Protein AF-A0A6P1G9F0-F1 (afdb_monomer)

Foldseek 3Di:
DVVVVVVVVVVLVVVLVVLVVVLVVVLVVLCVQQQCPDPPRPNDQPPVVVVVVVVVVVVVVVVVVLLVVLVVVVVVDPDDDDVPVVVVLVVLLVVLVVLLVVLCVVLVVLSVCLNPPPPDDSVRSNVSSVVSSVSSVSNSVSVSSNSVSSVVSVVVVVVVVVVVVVVPDDPPDDDPDDDDDDDDDDDDDDDDDD

pLDDT: mean 70.98, std 13.38, range [44.88, 91.38]

Radius of gyration: 31.52 Å; Cα contacts (8 Å, |Δi|>4): 66; chains: 1; bounding box: 71×64×99 Å

Structure (mmCIF, N/CA/C/O backbone):
data_AF-A0A6P1G9F0-F1
#
_entry.id   AF-A0A6P1G9F0-F1
#
loop_
_atom_site.group_PDB
_atom_site.id
_atom_site.type_symbol
_atom_site.label_atom_id
_atom_site.label_alt_id
_atom_site.label_comp_id
_atom_site.label_asym_id
_atom_site.label_entity_id
_atom_site.label_seq_id
_atom_site.pdbx_PDB_ins_code
_atom_site.Cartn_x
_atom_site.Cartn_y
_atom_site.Cartn_z
_atom_site.occupancy
_atom_site.B_iso_or_equiv
_atom_site.auth_seq_id
_atom_site.auth_comp_id
_atom_site.auth_asym_id
_atom_site.auth_atom_id
_atom_site.pdbx_PDB_model_num
ATOM 1 N N . MET A 1 1 ? 20.910 -14.862 -21.352 1.00 60.84 1 MET A N 1
ATOM 2 C CA . MET A 1 1 ? 20.317 -13.510 -21.426 1.00 60.84 1 MET A CA 1
ATOM 3 C C . MET A 1 1 ? 18.786 -13.517 -21.459 1.00 60.84 1 MET A C 1
ATOM 5 O O . MET A 1 1 ? 18.183 -12.987 -20.533 1.00 60.84 1 MET A O 1
ATOM 9 N N . GLU A 1 2 ? 18.123 -14.130 -22.450 1.00 70.88 2 GLU A N 1
ATOM 10 C CA . GLU A 1 2 ? 16.642 -14.164 -22.501 1.00 70.88 2 GLU A CA 1
ATOM 11 C C . GLU A 1 2 ? 16.016 -14.972 -21.346 1.00 70.88 2 GLU A C 1
ATOM 13 O O . GLU A 1 2 ? 15.080 -14.513 -20.687 1.00 70.88 2 GLU A O 1
ATOM 18 N N . ARG A 1 3 ? 16.636 -16.108 -20.990 1.00 76.50 3 ARG A N 1
ATOM 19 C CA . ARG A 1 3 ? 16.276 -16.903 -19.800 1.00 76.50 3 ARG A CA 1
ATOM 20 C C . ARG A 1 3 ? 16.393 -16.108 -18.489 1.00 76.50 3 ARG A C 1
ATOM 22 O O . ARG A 1 3 ? 15.520 -16.209 -17.628 1.00 76.50 3 ARG A O 1
ATOM 29 N N . ASP A 1 4 ? 17.414 -15.262 -18.355 1.00 72.06 4 ASP A N 1
ATOM 30 C CA . ASP A 1 4 ? 17.657 -14.463 -17.140 1.00 72.06 4 ASP A CA 1
ATOM 31 C C . ASP A 1 4 ? 16.640 -13.327 -16.987 1.00 72.06 4 ASP A C 1
ATOM 33 O O . ASP A 1 4 ? 16.213 -12.993 -15.876 1.00 72.06 4 ASP A O 1
ATOM 37 N N . MET A 1 5 ? 16.203 -12.760 -18.117 1.00 68.00 5 MET A N 1
ATOM 38 C CA . MET A 1 5 ? 15.132 -11.770 -18.157 1.00 68.00 5 MET A CA 1
ATOM 39 C C . MET A 1 5 ? 13.794 -12.388 -17.747 1.00 68.00 5 MET A C 1
ATOM 41 O O . MET A 1 5 ? 13.087 -11.807 -16.926 1.00 68.00 5 MET A O 1
ATOM 45 N N . GLN A 1 6 ? 13.458 -13.571 -18.263 1.00 75.38 6 GLN A N 1
ATOM 46 C CA . GLN A 1 6 ? 12.217 -14.254 -17.903 1.00 75.38 6 GLN A CA 1
ATOM 47 C C . GLN A 1 6 ? 12.185 -14.635 -16.413 1.00 75.38 6 GLN A C 1
ATOM 49 O O . GLN A 1 6 ? 11.142 -14.502 -15.770 1.00 75.38 6 GLN A O 1
ATOM 54 N N . LYS A 1 7 ? 13.334 -15.028 -15.842 1.00 74.94 7 LYS A N 1
ATOM 55 C CA . LYS A 1 7 ? 13.477 -15.319 -14.408 1.00 74.94 7 LYS A CA 1
ATOM 56 C C . LYS A 1 7 ? 13.157 -14.095 -13.541 1.00 74.94 7 LYS A C 1
ATOM 58 O O . LYS A 1 7 ? 12.346 -14.210 -12.631 1.00 74.94 7 LYS A O 1
ATOM 63 N N . HIS A 1 8 ? 13.697 -12.917 -13.872 1.00 70.31 8 HIS A N 1
ATOM 64 C CA . HIS A 1 8 ? 13.410 -11.675 -13.136 1.00 70.31 8 HIS A CA 1
ATOM 65 C C . HIS A 1 8 ? 11.929 -11.281 -13.183 1.00 70.31 8 HIS A C 1
ATOM 67 O O . HIS A 1 8 ? 11.362 -10.925 -12.151 1.00 70.31 8 HIS A O 1
ATOM 73 N N . LYS A 1 9 ? 11.279 -11.390 -14.353 1.00 73.38 9 LYS A N 1
ATOM 74 C CA . LYS A 1 9 ? 9.842 -1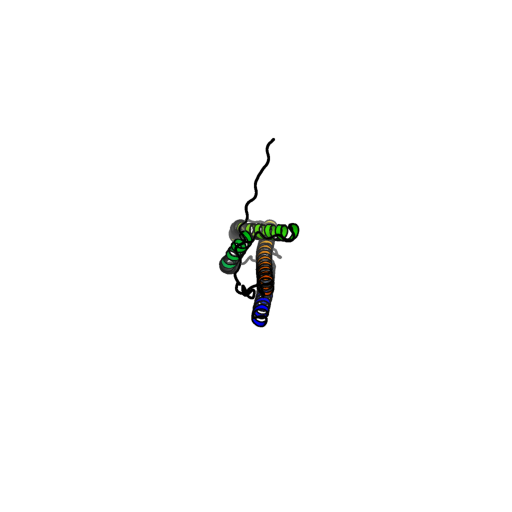1.086 -14.485 1.00 73.38 9 LYS A CA 1
ATOM 75 C C . LYS A 1 9 ? 8.992 -11.999 -13.604 1.00 73.38 9 LYS A C 1
ATOM 77 O O . LYS A 1 9 ? 8.102 -11.521 -12.910 1.00 73.38 9 LYS A O 1
ATOM 82 N N . ARG A 1 10 ? 9.291 -13.304 -13.598 1.00 76.69 10 ARG A N 1
ATOM 83 C CA . ARG A 1 10 ? 8.583 -14.279 -12.756 1.00 76.69 10 ARG A CA 1
ATOM 84 C C . ARG A 1 10 ? 8.757 -13.961 -11.274 1.00 76.69 10 ARG A C 1
ATOM 86 O O . ARG A 1 10 ? 7.761 -13.911 -10.564 1.00 76.69 10 ARG A O 1
ATOM 93 N N . THR A 1 11 ? 9.978 -13.676 -10.823 1.00 75.69 11 THR A N 1
ATOM 94 C CA . THR A 1 11 ? 10.232 -13.313 -9.421 1.00 75.69 11 THR A CA 1
ATOM 95 C C . THR A 1 11 ? 9.478 -12.046 -9.012 1.00 75.69 11 THR A C 1
ATOM 97 O O . THR A 1 11 ? 8.878 -12.019 -7.942 1.00 75.69 11 THR A O 1
ATOM 100 N N . ALA A 1 12 ? 9.447 -11.021 -9.869 1.00 74.38 12 ALA A N 1
ATOM 101 C CA . ALA A 1 12 ? 8.716 -9.785 -9.599 1.00 74.38 12 ALA A CA 1
ATOM 102 C C . ALA A 1 12 ? 7.198 -10.001 -9.496 1.00 74.38 12 ALA A C 1
ATOM 104 O O . ALA A 1 12 ? 6.576 -9.508 -8.559 1.00 74.38 12 ALA A O 1
ATOM 105 N N . ILE A 1 13 ? 6.610 -10.770 -10.420 1.00 77.50 13 ILE A N 1
ATOM 106 C CA . ILE A 1 13 ? 5.172 -11.089 -10.411 1.00 77.50 13 ILE A CA 1
ATOM 107 C C . ILE A 1 13 ? 4.805 -11.888 -9.159 1.00 77.50 13 ILE A C 1
ATOM 109 O O . ILE A 1 13 ? 3.824 -11.574 -8.493 1.00 77.50 13 ILE A O 1
ATOM 113 N N . VAL A 1 14 ? 5.609 -12.897 -8.818 1.00 76.88 14 VAL A N 1
ATOM 114 C CA . VAL A 1 14 ? 5.390 -13.726 -7.627 1.00 76.88 14 VAL A CA 1
ATOM 115 C C . VAL A 1 14 ? 5.512 -12.886 -6.352 1.00 76.88 14 VAL A C 1
ATOM 117 O O . VAL A 1 14 ? 4.660 -12.986 -5.475 1.00 76.88 14 VAL A O 1
ATOM 120 N N . SER A 1 15 ? 6.514 -12.006 -6.270 1.00 76.06 15 SER A N 1
ATOM 121 C CA . SER A 1 15 ? 6.681 -11.077 -5.145 1.00 76.06 15 SER A CA 1
ATOM 122 C C . SER A 1 15 ? 5.486 -10.128 -5.003 1.00 76.06 15 SER A C 1
ATOM 124 O O . SER A 1 15 ? 4.934 -9.993 -3.913 1.00 76.06 15 SER A O 1
ATOM 126 N N . LEU A 1 16 ? 5.018 -9.536 -6.109 1.00 77.19 16 LEU A N 1
ATOM 127 C CA . LEU A 1 16 ? 3.837 -8.671 -6.118 1.00 77.19 16 LEU A CA 1
ATOM 128 C C . LEU A 1 16 ? 2.574 -9.425 -5.679 1.00 77.19 16 LEU A C 1
ATOM 130 O O . LEU A 1 16 ? 1.790 -8.897 -4.896 1.00 77.19 16 LEU A O 1
ATOM 134 N N . PHE A 1 17 ? 2.387 -10.662 -6.143 1.00 77.88 17 PHE A N 1
ATOM 135 C CA . PHE A 1 17 ? 1.262 -11.503 -5.738 1.00 77.88 17 PHE A CA 1
ATOM 136 C C . PHE A 1 17 ? 1.263 -11.763 -4.227 1.00 77.88 17 PHE A C 1
ATOM 138 O O . PHE A 1 17 ? 0.251 -11.538 -3.566 1.00 77.88 17 PHE A O 1
ATOM 145 N N . PHE A 1 18 ? 2.402 -12.178 -3.663 1.00 75.50 18 PHE A N 1
ATOM 146 C CA . PHE A 1 18 ? 2.516 -12.401 -2.220 1.00 75.50 18 PHE A CA 1
ATOM 147 C C . PHE A 1 18 ? 2.365 -11.112 -1.414 1.00 75.50 18 PHE A C 1
ATOM 149 O O . PHE A 1 18 ? 1.765 -11.138 -0.341 1.00 75.50 18 PHE A O 1
ATOM 156 N N . PHE A 1 19 ? 2.854 -9.985 -1.936 1.00 77.25 19 PHE A N 1
ATOM 157 C CA . PHE A 1 19 ? 2.639 -8.678 -1.326 1.00 77.25 19 PHE A CA 1
ATOM 158 C C . PHE A 1 19 ? 1.145 -8.350 -1.245 1.00 77.25 19 PHE A C 1
ATOM 160 O O . PHE A 1 19 ? 0.643 -8.083 -0.157 1.00 77.25 19 PHE A O 1
ATOM 167 N N . LEU A 1 20 ? 0.419 -8.446 -2.363 1.00 78.56 20 LEU A N 1
ATOM 168 C CA . LEU A 1 20 ? -1.019 -8.174 -2.412 1.00 78.56 20 LEU A CA 1
ATOM 169 C C . LEU A 1 20 ? -1.807 -9.116 -1.499 1.00 78.56 20 LEU A C 1
ATOM 171 O O . LEU A 1 20 ? -2.673 -8.666 -0.751 1.00 78.56 20 LEU A O 1
ATOM 175 N N . LEU A 1 21 ? -1.480 -10.411 -1.514 1.00 77.19 21 LEU A N 1
ATOM 176 C CA . LEU A 1 21 ? -2.115 -11.399 -0.646 1.00 77.19 21 LEU A CA 1
ATOM 177 C C . LEU A 1 21 ? -1.883 -11.077 0.837 1.00 77.19 21 LEU A C 1
ATOM 179 O O . LEU A 1 21 ? -2.815 -11.145 1.640 1.00 77.19 21 LEU A O 1
ATOM 183 N N . SER A 1 22 ? -0.660 -10.680 1.196 1.00 78.56 22 SER A N 1
ATOM 184 C CA . SER A 1 22 ? -0.317 -10.242 2.549 1.00 78.56 22 SER A CA 1
ATOM 185 C C . SER A 1 22 ? -1.094 -8.983 2.941 1.00 78.56 22 SER A C 1
ATOM 187 O O . SER A 1 22 ? -1.735 -8.969 3.989 1.00 78.56 22 SER A O 1
ATOM 189 N N . SER A 1 23 ? -1.143 -7.963 2.077 1.00 81.06 23 SER A N 1
ATOM 190 C CA . SER A 1 23 ? -1.909 -6.732 2.315 1.00 81.06 23 SER A CA 1
ATOM 191 C C . SER A 1 23 ? -3.396 -7.004 2.538 1.00 81.06 23 SER A C 1
ATOM 193 O O . SER A 1 23 ? -3.971 -6.501 3.501 1.00 81.06 23 SER A O 1
ATOM 195 N N . VAL A 1 24 ? -4.017 -7.841 1.700 1.00 80.38 24 VAL A N 1
ATOM 196 C CA . VAL A 1 24 ? -5.428 -8.235 1.854 1.00 80.38 24 VAL A CA 1
ATOM 197 C C . VAL A 1 24 ? -5.646 -8.983 3.168 1.00 80.38 24 VAL A C 1
ATOM 199 O O . VAL A 1 24 ? -6.608 -8.705 3.880 1.00 80.38 24 VAL A O 1
ATOM 202 N N . THR A 1 25 ? -4.735 -9.889 3.527 1.00 80.12 25 THR A N 1
ATOM 203 C CA . THR A 1 25 ? -4.815 -10.639 4.788 1.00 80.12 25 THR A CA 1
ATOM 204 C C . THR A 1 25 ? -4.709 -9.705 5.995 1.00 80.12 25 THR A C 1
ATOM 206 O O . THR A 1 25 ? -5.499 -9.818 6.928 1.00 80.12 25 THR A O 1
ATOM 209 N N . ILE A 1 26 ? -3.782 -8.743 5.968 1.00 81.88 26 ILE A N 1
ATOM 210 C CA . ILE A 1 26 ? -3.618 -7.742 7.030 1.00 81.88 26 ILE A CA 1
ATOM 211 C C . ILE A 1 26 ? -4.889 -6.904 7.177 1.00 81.88 26 ILE A C 1
ATOM 213 O O . ILE A 1 26 ? -5.386 -6.750 8.291 1.00 81.88 26 ILE A O 1
ATOM 217 N N . LEU A 1 27 ? -5.450 -6.410 6.069 1.00 80.81 27 LEU A N 1
ATOM 218 C CA . LEU A 1 27 ? -6.695 -5.640 6.086 1.00 80.81 27 LEU A CA 1
ATOM 219 C C . LEU A 1 27 ? -7.860 -6.458 6.650 1.00 80.81 27 LEU A C 1
ATOM 221 O O . LEU A 1 27 ? -8.592 -5.965 7.505 1.00 80.81 27 LEU A O 1
ATOM 225 N N . ALA A 1 28 ? -7.998 -7.717 6.232 1.00 80.19 28 ALA A N 1
ATOM 226 C CA . ALA A 1 28 ? -9.040 -8.608 6.732 1.00 80.19 28 ALA A CA 1
ATOM 227 C C . ALA A 1 28 ? -8.908 -8.848 8.245 1.00 80.19 28 ALA A C 1
ATOM 229 O O . ALA A 1 28 ? -9.894 -8.749 8.977 1.00 80.19 28 ALA A O 1
ATOM 230 N N . VAL A 1 29 ? -7.688 -9.096 8.734 1.00 82.38 29 VAL A N 1
ATOM 231 C CA . VAL A 1 29 ? -7.412 -9.269 10.169 1.00 82.38 29 VAL A CA 1
ATOM 232 C C . VAL A 1 29 ? -7.718 -7.989 10.943 1.00 82.38 29 VAL A C 1
ATOM 234 O O . VAL A 1 29 ? -8.337 -8.044 12.006 1.00 82.38 29 VAL A O 1
ATOM 237 N N . GLN A 1 30 ? -7.349 -6.824 10.412 1.00 77.38 30 GLN A N 1
ATOM 238 C CA . GLN A 1 30 ? -7.663 -5.555 11.060 1.00 77.38 30 GLN A CA 1
ATOM 239 C C . GLN A 1 30 ? -9.163 -5.273 11.105 1.00 77.38 30 GLN A C 1
ATOM 241 O O . GLN A 1 30 ? -9.657 -4.872 12.156 1.00 77.38 30 GLN A O 1
ATOM 246 N N . MET A 1 31 ? -9.905 -5.541 10.028 1.00 79.12 31 MET A N 1
ATOM 247 C CA . MET A 1 31 ? -11.365 -5.416 10.040 1.00 79.12 31 MET A CA 1
ATOM 248 C C . MET A 1 31 ? -12.017 -6.361 11.055 1.00 79.12 31 MET A C 1
ATOM 250 O O . MET A 1 31 ? -12.967 -5.976 11.736 1.00 79.12 31 MET A O 1
ATOM 254 N N . ALA A 1 32 ? -11.492 -7.580 11.196 1.00 78.31 32 ALA A N 1
ATOM 255 C CA . ALA A 1 32 ? -12.011 -8.553 12.150 1.00 78.31 32 ALA A CA 1
ATOM 256 C C . ALA A 1 32 ? -11.727 -8.168 13.614 1.00 78.31 32 ALA A C 1
ATOM 258 O O . ALA A 1 32 ? -12.571 -8.394 14.479 1.00 78.31 32 ALA A O 1
ATOM 259 N N . ILE A 1 33 ? -10.552 -7.593 13.902 1.00 77.19 33 ILE A N 1
ATOM 260 C CA . ILE A 1 33 ? -10.108 -7.320 15.278 1.00 77.19 33 ILE A CA 1
ATOM 261 C C . ILE A 1 33 ? -10.488 -5.910 15.752 1.00 77.19 33 ILE A C 1
ATOM 263 O O . ILE A 1 33 ? -10.919 -5.760 16.897 1.00 77.19 33 ILE A O 1
ATOM 267 N N . ARG A 1 34 ? -10.312 -4.875 14.916 1.00 71.00 34 ARG A N 1
ATOM 268 C CA . ARG A 1 34 ? -10.483 -3.469 15.331 1.00 71.00 34 ARG A CA 1
ATOM 269 C C . ARG A 1 34 ? -11.909 -2.955 15.251 1.00 71.00 34 ARG A C 1
ATOM 271 O O . ARG A 1 34 ? -12.229 -2.043 16.006 1.00 71.00 34 ARG A O 1
ATOM 278 N N . ILE A 1 35 ? -12.754 -3.485 14.370 1.00 74.38 35 ILE A N 1
ATOM 279 C CA . ILE A 1 35 ? -14.146 -3.034 14.280 1.00 74.38 35 ILE A CA 1
ATOM 280 C C . ILE A 1 35 ? -14.937 -3.771 15.368 1.00 74.38 35 ILE A C 1
ATOM 282 O O . ILE A 1 35 ? -15.072 -4.992 15.291 1.00 74.38 35 ILE A O 1
ATOM 286 N N . PRO A 1 36 ? -15.451 -3.086 16.408 1.00 70.06 36 PRO A N 1
ATOM 287 C CA . PRO A 1 36 ? -16.257 -3.754 17.417 1.00 70.06 36 PRO A CA 1
ATOM 288 C C . PRO A 1 36 ? -17.617 -4.103 16.805 1.00 70.06 36 PRO A C 1
ATOM 290 O O . PRO A 1 36 ? -18.503 -3.258 16.688 1.00 70.06 36 PRO A O 1
ATOM 293 N N . TRP A 1 37 ? -17.779 -5.361 16.395 1.00 75.25 37 TRP A N 1
ATOM 294 C CA . TRP A 1 37 ? -19.029 -5.887 15.833 1.00 75.25 37 TRP A CA 1
ATOM 295 C C . TRP A 1 37 ? -20.105 -6.135 16.900 1.00 75.25 37 TRP A C 1
ATOM 297 O O . TRP A 1 37 ? -21.280 -6.293 16.575 1.00 75.25 37 TRP A O 1
ATOM 307 N N . LYS A 1 38 ? -19.711 -6.188 18.179 1.00 77.62 38 LYS A N 1
ATOM 308 C CA . LYS A 1 38 ? -20.590 -6.435 19.329 1.00 77.62 38 LYS A CA 1
ATOM 309 C C . LYS A 1 38 ? -20.284 -5.454 20.470 1.00 77.62 38 LYS A C 1
ATOM 311 O O . LYS A 1 38 ? -19.129 -5.053 20.610 1.00 77.62 38 LYS A O 1
ATOM 316 N N . PRO A 1 39 ? -21.279 -5.100 21.304 1.00 68.88 39 PRO A N 1
ATOM 317 C CA . PRO A 1 39 ? -21.107 -4.144 22.401 1.00 68.88 39 PRO A CA 1
ATOM 318 C C . PRO A 1 39 ? -20.118 -4.610 23.480 1.00 68.88 39 PRO A C 1
ATOM 320 O O . PRO A 1 39 ? -19.378 -3.789 24.011 1.00 68.88 39 PRO A O 1
ATOM 323 N N . ASP A 1 40 ? -20.023 -5.918 23.731 1.00 73.44 40 ASP A N 1
ATOM 324 C CA . ASP A 1 40 ? -19.111 -6.486 24.739 1.00 73.44 40 ASP A CA 1
ATOM 325 C C . ASP A 1 40 ? -17.721 -6.838 24.176 1.00 73.44 40 ASP A C 1
ATOM 327 O O . ASP A 1 40 ? -16.914 -7.508 24.826 1.00 73.44 40 ASP A O 1
ATOM 331 N N . TRP A 1 41 ? -17.432 -6.435 22.933 1.00 69.31 41 TRP A N 1
ATOM 332 C CA . TRP A 1 41 ? -16.190 -6.791 22.256 1.00 69.31 41 TRP A CA 1
ATOM 333 C C . TRP A 1 41 ? -15.001 -6.073 22.905 1.00 69.31 41 TRP A C 1
ATOM 335 O O . TRP A 1 41 ? -14.795 -4.872 22.722 1.00 69.31 41 TRP A O 1
ATOM 345 N N . ARG A 1 42 ? -14.189 -6.813 23.672 1.00 62.97 42 ARG A N 1
ATOM 346 C CA . ARG A 1 42 ? -12.923 -6.295 24.204 1.00 62.97 42 ARG A CA 1
ATOM 347 C C . ARG A 1 42 ? -11.968 -6.018 23.052 1.00 62.97 42 ARG A C 1
ATOM 349 O O . ARG A 1 42 ? -11.378 -6.935 22.490 1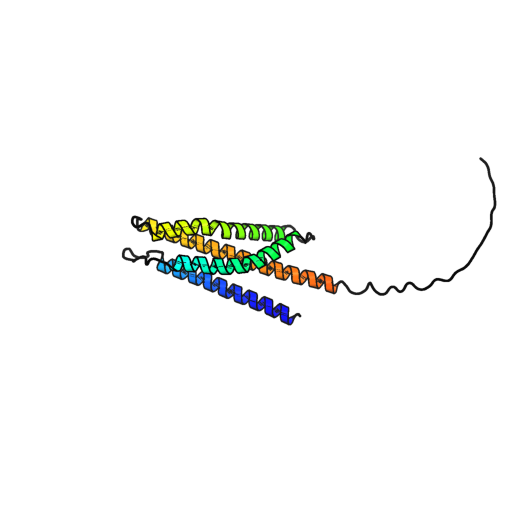.00 62.97 42 ARG A O 1
ATOM 356 N N . ILE A 1 43 ? -11.763 -4.737 22.769 1.00 62.56 43 ILE A N 1
ATOM 357 C CA . ILE A 1 43 ? -10.695 -4.270 21.889 1.00 62.56 43 ILE A CA 1
ATOM 358 C C . ILE A 1 43 ? -9.365 -4.628 22.562 1.00 62.56 43 ILE A C 1
ATOM 360 O O . ILE A 1 43 ? -8.947 -4.014 23.547 1.00 62.56 43 ILE A O 1
ATOM 364 N N . THR A 1 44 ? -8.716 -5.685 22.081 1.00 60.72 44 THR A N 1
ATOM 365 C CA . THR A 1 44 ? -7.377 -6.061 22.535 1.00 60.72 44 THR A CA 1
ATOM 366 C C . THR A 1 44 ? -6.386 -5.022 22.030 1.00 60.72 44 THR A C 1
ATOM 368 O O . THR A 1 44 ? -6.342 -4.757 20.829 1.00 60.72 44 THR A O 1
ATOM 371 N N . LYS A 1 45 ? -5.582 -4.445 22.935 1.00 57.19 45 LYS A N 1
ATOM 372 C CA . LYS A 1 45 ? -4.530 -3.478 22.590 1.00 57.19 45 LYS A CA 1
ATOM 373 C C . LYS A 1 45 ? -3.650 -4.047 21.482 1.00 57.19 45 LYS A C 1
ATOM 375 O O . LYS A 1 45 ? -2.945 -5.037 21.679 1.00 57.19 45 LYS A O 1
ATOM 380 N N . SER A 1 46 ? -3.705 -3.430 20.313 1.00 54.78 46 SER A N 1
ATOM 381 C CA . SER A 1 46 ? -3.075 -3.964 19.117 1.00 54.78 46 SER A CA 1
ATOM 382 C C . SER A 1 46 ? -1.647 -3.410 19.015 1.00 54.78 46 SER A C 1
ATOM 384 O O . SER A 1 46 ? -1.367 -2.501 18.235 1.00 54.78 46 SER A O 1
ATOM 386 N N . TRP A 1 47 ? -0.708 -4.011 19.758 1.00 57.72 47 TRP A N 1
ATOM 387 C CA . TRP A 1 47 ? 0.735 -3.883 19.460 1.00 57.72 47 TRP A CA 1
ATOM 388 C C . TRP A 1 47 ? 1.057 -4.271 18.005 1.00 57.72 47 TRP A C 1
ATOM 390 O O . TRP A 1 47 ? 2.028 -3.805 17.414 1.00 57.72 47 TRP A O 1
ATOM 400 N N . TRP A 1 48 ? 0.176 -5.066 17.400 1.00 58.97 48 TRP A N 1
ATOM 401 C CA . TRP A 1 48 ? 0.192 -5.438 15.997 1.00 58.97 48 TRP A CA 1
ATOM 402 C C . TRP A 1 48 ? 0.151 -4.247 15.033 1.00 58.97 48 TRP A C 1
ATOM 404 O O . TRP A 1 48 ? 0.773 -4.341 13.987 1.00 58.97 48 TRP A O 1
ATOM 414 N N . CYS A 1 49 ? -0.470 -3.108 15.371 1.00 59.28 49 CYS A N 1
ATOM 415 C CA . CYS A 1 49 ? -0.505 -1.932 14.481 1.00 59.28 49 CYS A CA 1
ATOM 416 C C . CYS A 1 49 ? 0.904 -1.362 14.228 1.00 59.28 49 CYS A C 1
ATOM 418 O O . CYS A 1 49 ? 1.260 -1.042 13.095 1.00 59.28 49 CYS A O 1
ATOM 420 N N . PHE A 1 50 ? 1.767 -1.375 15.249 1.00 57.50 50 PHE A N 1
ATOM 421 C CA . PHE A 1 50 ? 3.176 -0.994 15.114 1.00 57.50 50 PHE A CA 1
ATOM 422 C C . PHE A 1 50 ? 3.964 -1.980 14.238 1.00 57.50 50 PHE A C 1
ATOM 424 O O . PHE A 1 50 ? 4.823 -1.581 13.454 1.00 57.50 50 PHE A O 1
ATOM 431 N N . LEU A 1 51 ? 3.642 -3.272 14.343 1.00 63.84 51 LEU A N 1
ATOM 432 C CA . LEU A 1 51 ? 4.248 -4.346 13.553 1.00 63.84 51 LEU A CA 1
ATOM 433 C C . LEU A 1 51 ? 3.762 -4.324 12.087 1.00 63.84 51 LEU A C 1
ATOM 435 O O . LEU A 1 51 ? 4.530 -4.583 11.164 1.00 63.84 51 LEU A O 1
ATOM 439 N N . TYR A 1 52 ? 2.506 -3.929 11.865 1.00 58.81 52 TYR A N 1
ATOM 440 C CA . TYR A 1 52 ? 1.912 -3.731 10.543 1.00 58.81 52 TYR A CA 1
ATOM 441 C C . TYR A 1 52 ? 2.409 -2.474 9.837 1.00 58.81 52 TYR A C 1
ATOM 443 O O . TYR A 1 52 ? 2.344 -2.441 8.618 1.00 58.81 52 TYR A O 1
ATOM 451 N N . LEU A 1 53 ? 2.889 -1.458 10.558 1.00 60.59 53 LEU A N 1
ATOM 452 C CA . LEU A 1 53 ? 3.512 -0.268 9.968 1.00 60.59 53 LEU A CA 1
ATOM 453 C C . LEU A 1 53 ? 5.013 -0.468 9.726 1.00 60.59 53 LEU A C 1
ATOM 455 O O . LEU A 1 53 ? 5.547 0.033 8.738 1.00 60.59 53 LEU A O 1
ATOM 459 N N . SER A 1 54 ? 5.695 -1.236 10.580 1.00 61.53 54 SER A N 1
ATOM 460 C CA . SER A 1 54 ? 7.135 -1.475 10.451 1.00 61.53 54 SER A CA 1
ATOM 461 C C . SER A 1 54 ? 7.490 -2.404 9.290 1.00 61.53 54 SER A C 1
ATOM 463 O O . SER A 1 54 ? 8.464 -2.135 8.593 1.00 61.53 54 SER A O 1
ATOM 465 N N . VAL A 1 55 ? 6.693 -3.441 9.006 1.00 64.25 55 VAL A N 1
ATOM 466 C CA . VAL A 1 55 ? 6.949 -4.335 7.860 1.00 64.25 55 VAL A CA 1
ATOM 467 C C . VAL A 1 55 ? 6.864 -3.585 6.517 1.00 64.25 55 VAL A C 1
ATOM 469 O O . VAL A 1 55 ? 7.835 -3.634 5.761 1.00 64.25 55 VAL A O 1
ATOM 472 N N . PRO A 1 56 ? 5.800 -2.819 6.212 1.00 57.62 56 PRO A N 1
ATOM 473 C CA . PRO A 1 56 ? 5.761 -1.966 5.032 1.00 57.62 56 PRO A CA 1
ATOM 474 C C . PRO A 1 56 ? 6.821 -0.874 5.058 1.00 57.62 56 PRO A C 1
ATOM 476 O O . PRO A 1 56 ? 7.370 -0.590 4.007 1.00 57.62 56 PRO A O 1
ATOM 479 N N . ALA A 1 57 ? 7.167 -0.295 6.214 1.00 63.41 57 ALA A N 1
ATOM 480 C CA . ALA A 1 57 ? 8.242 0.696 6.296 1.00 63.41 57 ALA A CA 1
ATOM 481 C C . ALA A 1 57 ? 9.614 0.104 5.928 1.00 63.41 57 ALA A C 1
ATOM 483 O O . ALA A 1 57 ? 10.373 0.737 5.203 1.00 63.41 57 ALA A O 1
ATOM 484 N N . ILE A 1 58 ? 9.925 -1.123 6.359 1.00 66.19 58 ILE A N 1
ATOM 485 C CA . ILE A 1 58 ? 11.168 -1.827 6.000 1.00 66.19 58 ILE A CA 1
ATOM 486 C C . ILE A 1 58 ? 11.171 -2.185 4.511 1.00 66.19 58 ILE A C 1
ATOM 488 O O . ILE A 1 58 ? 12.152 -1.925 3.812 1.00 66.19 58 ILE A O 1
ATOM 492 N N . VAL A 1 59 ? 10.061 -2.735 4.006 1.00 62.62 59 VAL A N 1
ATOM 493 C CA . VAL A 1 59 ? 9.896 -3.056 2.579 1.00 62.62 59 VAL A CA 1
ATOM 494 C C . VAL A 1 59 ? 9.986 -1.786 1.728 1.00 62.62 59 VAL A C 1
ATOM 496 O O . VAL A 1 59 ? 10.600 -1.793 0.663 1.00 62.62 59 VAL A O 1
ATOM 499 N N . TRP A 1 60 ? 9.451 -0.671 2.218 1.00 62.66 60 TRP A N 1
ATOM 500 C CA . TRP A 1 60 ? 9.539 0.628 1.573 1.00 62.66 60 TRP A CA 1
ATOM 501 C C . TRP A 1 60 ? 10.953 1.197 1.618 1.00 62.66 60 TRP A C 1
ATOM 503 O O . TRP A 1 60 ? 11.410 1.699 0.601 1.00 62.66 60 TRP A O 1
ATOM 513 N N . CYS A 1 61 ? 11.691 1.039 2.716 1.00 62.22 61 CYS A N 1
ATOM 514 C CA . CYS A 1 61 ? 13.093 1.448 2.801 1.00 62.22 61 CYS A CA 1
ATOM 515 C C . CYS A 1 61 ? 13.958 0.686 1.777 1.00 62.22 61 CYS A C 1
ATOM 517 O O . CYS A 1 61 ? 14.754 1.287 1.057 1.00 62.22 61 CYS A O 1
ATOM 519 N N . GLY A 1 62 ? 13.721 -0.623 1.617 1.00 60.00 62 GLY A N 1
ATOM 520 C CA . GLY A 1 62 ? 14.359 -1.427 0.568 1.00 60.00 62 GLY A CA 1
ATOM 521 C C . GLY A 1 62 ? 13.914 -1.047 -0.851 1.00 60.00 62 GLY A C 1
ATOM 522 O O . GLY A 1 62 ? 14.732 -0.996 -1.769 1.00 60.00 62 GLY A O 1
ATOM 523 N N . SER A 1 63 ? 12.628 -0.733 -1.038 1.00 58.50 63 SER A N 1
ATOM 524 C CA . SER A 1 63 ? 12.062 -0.339 -2.334 1.00 58.50 63 SER A CA 1
ATOM 525 C C . SER A 1 63 ? 12.448 1.082 -2.752 1.00 58.50 63 SER A C 1
ATOM 527 O O . SER A 1 63 ? 12.563 1.340 -3.947 1.00 58.50 63 SER A O 1
ATOM 529 N N . LEU A 1 64 ? 12.660 2.003 -1.808 1.00 62.06 64 LEU A N 1
ATOM 530 C CA . LEU A 1 64 ? 13.042 3.397 -2.055 1.00 62.06 64 LEU A CA 1
ATOM 531 C C . LEU A 1 64 ? 14.370 3.483 -2.801 1.00 62.06 64 LEU A C 1
ATOM 533 O O . LEU A 1 64 ? 14.470 4.267 -3.739 1.00 62.06 64 LEU A O 1
ATOM 537 N N . CYS A 1 65 ? 15.341 2.625 -2.474 1.00 57.69 65 CYS A N 1
ATOM 538 C CA . CYS A 1 65 ? 16.586 2.529 -3.237 1.00 57.69 65 CYS A CA 1
ATOM 539 C C . CYS A 1 65 ? 16.326 2.220 -4.720 1.00 57.69 65 CYS A C 1
ATOM 541 O O . CYS A 1 65 ? 16.894 2.874 -5.589 1.00 57.69 65 CYS A O 1
ATOM 543 N N . GLY A 1 66 ? 15.421 1.284 -5.026 1.00 57.62 66 GLY A N 1
ATOM 544 C CA . GLY A 1 66 ? 15.059 0.955 -6.409 1.00 57.62 66 GLY A CA 1
ATOM 545 C C . GLY A 1 66 ? 14.245 2.052 -7.103 1.00 57.62 66 GLY A C 1
ATOM 546 O O . GLY A 1 66 ? 14.488 2.362 -8.267 1.00 57.62 66 GLY A O 1
ATOM 547 N N . VAL A 1 67 ? 13.303 2.670 -6.385 1.00 59.06 67 VAL A N 1
ATOM 548 C CA . VAL A 1 67 ? 12.428 3.733 -6.908 1.00 59.06 67 VAL A CA 1
ATOM 549 C C . VAL A 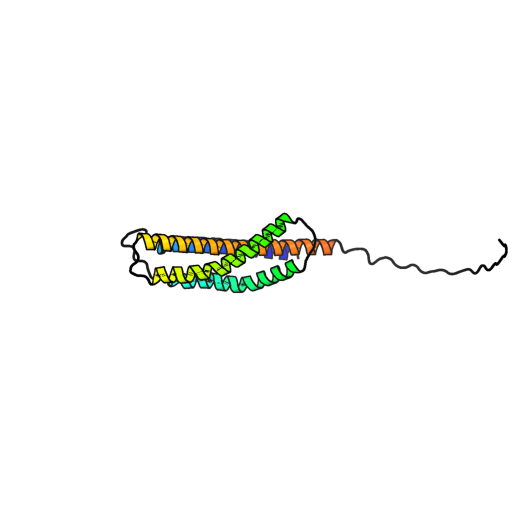1 67 ? 13.231 4.992 -7.227 1.00 59.06 67 VAL A C 1
ATOM 551 O O . VAL A 1 67 ? 13.042 5.563 -8.295 1.00 59.06 67 VAL A O 1
ATOM 554 N N . ILE A 1 68 ? 14.149 5.403 -6.343 1.00 61.44 68 ILE A N 1
ATOM 555 C CA . ILE A 1 68 ? 15.017 6.571 -6.548 1.00 61.44 68 ILE A CA 1
ATOM 556 C C . ILE A 1 68 ? 15.910 6.354 -7.772 1.00 61.44 68 ILE A C 1
ATOM 558 O O . ILE A 1 68 ? 15.997 7.240 -8.618 1.00 61.44 68 ILE A O 1
ATOM 562 N N . SER A 1 69 ? 16.512 5.170 -7.922 1.00 59.59 69 SER A N 1
ATOM 563 C CA . SER A 1 69 ? 17.322 4.861 -9.106 1.00 59.59 69 SER A CA 1
ATOM 564 C C . SER A 1 69 ? 16.512 4.941 -10.402 1.00 59.59 69 SER A C 1
ATOM 566 O O . SER A 1 69 ? 16.985 5.530 -11.368 1.00 59.59 69 SER A O 1
ATOM 568 N N . VAL A 1 70 ? 15.278 4.423 -10.419 1.00 59.84 70 VAL A N 1
ATOM 569 C CA . VAL A 1 70 ? 14.403 4.496 -11.603 1.00 59.84 70 VAL A CA 1
ATOM 570 C C . VAL A 1 70 ? 13.951 5.930 -11.885 1.00 59.84 70 VAL A C 1
ATOM 572 O O . VAL A 1 70 ? 13.975 6.345 -13.039 1.00 59.84 70 VAL A O 1
ATOM 575 N N . LEU A 1 71 ? 13.592 6.709 -10.857 1.00 59.94 71 LEU A N 1
ATOM 576 C CA . LEU A 1 71 ? 13.191 8.111 -11.025 1.00 59.94 71 LEU A CA 1
ATOM 577 C C . LEU A 1 71 ? 14.327 8.963 -11.607 1.00 59.94 71 LEU A C 1
ATOM 579 O O . LEU A 1 71 ? 14.088 9.809 -12.463 1.00 59.94 71 LEU A O 1
ATOM 583 N N . ILE A 1 72 ? 15.562 8.739 -11.147 1.00 59.34 72 ILE A N 1
ATOM 584 C CA . ILE A 1 72 ? 16.742 9.467 -11.628 1.00 59.34 72 ILE A CA 1
ATOM 585 C C . ILE A 1 72 ? 17.053 9.093 -13.082 1.00 59.34 72 ILE A C 1
ATOM 587 O O . ILE A 1 72 ? 17.369 9.974 -13.880 1.00 59.34 72 ILE A O 1
ATOM 591 N N . SER A 1 73 ? 16.933 7.813 -13.448 1.00 59.16 73 SER A N 1
ATOM 592 C CA . SER A 1 73 ? 17.138 7.370 -14.832 1.00 59.16 73 SER A CA 1
ATOM 593 C C . SER A 1 73 ? 16.097 7.948 -15.796 1.00 59.16 73 SER A C 1
ATOM 595 O O . SER A 1 73 ? 16.458 8.357 -16.896 1.00 59.16 73 SER A O 1
ATOM 597 N N . ASP A 1 74 ? 14.837 8.055 -15.369 1.00 54.78 74 ASP A N 1
ATOM 598 C CA . ASP A 1 74 ? 13.731 8.569 -16.191 1.00 54.78 74 ASP A CA 1
ATOM 599 C C . ASP A 1 74 ? 13.843 10.086 -16.453 1.00 54.78 74 ASP A C 1
ATOM 601 O O . ASP A 1 74 ? 13.538 10.569 -17.541 1.00 54.78 74 ASP A O 1
ATOM 605 N N . VAL A 1 75 ? 14.370 10.860 -15.492 1.00 56.06 75 VAL A N 1
ATOM 606 C CA . VAL A 1 75 ? 14.649 12.301 -15.684 1.00 56.06 75 VAL A CA 1
ATOM 607 C C . VAL A 1 75 ? 15.729 12.538 -16.747 1.00 56.06 75 VAL A C 1
ATOM 609 O O . VAL A 1 75 ? 15.725 13.581 -17.408 1.00 56.06 75 VAL A O 1
ATOM 612 N N . HIS A 1 76 ? 16.647 11.586 -16.925 1.00 53.53 76 HIS A N 1
ATOM 613 C CA . HIS A 1 76 ? 17.791 11.744 -17.817 1.00 53.53 76 HIS A CA 1
ATOM 614 C C . HIS A 1 76 ? 17.496 11.363 -19.276 1.00 53.53 76 HIS A C 1
ATOM 616 O O . HIS A 1 76 ? 18.192 11.834 -20.180 1.00 53.53 76 HIS A O 1
ATOM 622 N N . GLU A 1 77 ? 16.455 10.566 -19.528 1.00 53.44 77 GLU A N 1
ATOM 623 C CA . GLU A 1 77 ? 16.106 10.065 -20.860 1.00 53.44 77 GLU A CA 1
ATOM 624 C C . GLU A 1 77 ? 14.936 10.857 -21.469 1.00 53.44 77 GLU A C 1
ATOM 626 O O . GLU A 1 77 ? 13.824 10.374 -21.652 1.00 53.44 77 GLU A O 1
ATOM 631 N N . LYS A 1 78 ? 15.196 12.120 -21.837 1.00 49.25 78 LYS A N 1
ATOM 632 C CA . LYS A 1 78 ? 14.317 12.876 -22.745 1.00 49.25 78 LYS A CA 1
ATOM 633 C C . LYS A 1 78 ? 14.390 12.263 -24.149 1.00 49.25 78 LYS A C 1
ATOM 635 O O . LYS A 1 78 ? 15.186 12.714 -24.975 1.00 49.25 78 LYS A O 1
ATOM 640 N N . ARG A 1 79 ? 13.560 11.265 -24.464 1.00 48.78 79 ARG A N 1
ATOM 641 C CA . ARG A 1 79 ? 13.314 10.873 -25.861 1.00 48.78 79 ARG A CA 1
ATOM 642 C C . ARG A 1 79 ? 11.848 10.571 -26.135 1.00 48.78 79 ARG A C 1
ATOM 644 O O . ARG A 1 79 ? 11.164 9.924 -25.360 1.00 48.78 79 ARG A O 1
ATOM 651 N N . ALA A 1 80 ? 11.400 11.117 -27.259 1.00 56.56 80 ALA A N 1
ATOM 652 C CA . ALA A 1 80 ? 10.018 11.271 -27.666 1.00 56.56 80 ALA A CA 1
ATOM 653 C C . ALA A 1 80 ? 9.320 9.939 -27.975 1.00 56.56 80 ALA A C 1
ATOM 655 O O . ALA A 1 80 ? 9.591 9.339 -29.012 1.00 56.56 80 ALA A O 1
ATOM 656 N N . THR A 1 81 ? 8.359 9.549 -27.134 1.00 53.44 81 THR A N 1
ATOM 657 C CA . THR A 1 81 ? 7.240 8.663 -27.494 1.00 53.44 81 THR A CA 1
ATOM 658 C C . THR A 1 81 ? 6.030 8.939 -26.589 1.00 53.44 81 THR A C 1
ATOM 660 O O . THR A 1 81 ? 6.159 8.878 -25.381 1.00 53.44 81 THR A O 1
ATOM 663 N N . SER A 1 82 ? 4.853 9.195 -27.183 1.00 57.94 82 SER A N 1
ATOM 664 C CA . SER A 1 82 ? 3.508 9.172 -26.562 1.00 57.94 82 SER A CA 1
ATOM 665 C C . SER A 1 82 ? 3.314 9.969 -25.244 1.00 57.94 82 SER A C 1
ATOM 667 O O . SER A 1 82 ? 3.098 9.385 -24.178 1.00 57.94 82 SER A O 1
ATOM 669 N N . ASP A 1 83 ? 3.243 11.303 -25.349 1.00 70.56 83 ASP A N 1
ATOM 670 C CA . ASP A 1 83 ? 3.116 12.264 -24.229 1.00 70.56 83 ASP A CA 1
ATOM 671 C C . ASP A 1 83 ? 2.066 11.921 -23.150 1.00 70.56 83 ASP A C 1
ATOM 673 O O . ASP A 1 83 ? 2.265 12.221 -21.973 1.00 70.56 83 ASP A O 1
ATOM 677 N N . VAL A 1 84 ? 0.940 11.294 -23.504 1.00 77.62 84 VAL A N 1
ATOM 678 C CA . VAL A 1 84 ? -0.183 11.113 -22.563 1.00 77.62 84 VAL A CA 1
ATOM 679 C C . VAL A 1 84 ? 0.051 9.970 -21.568 1.00 77.62 84 VAL A C 1
ATOM 681 O O . VAL A 1 84 ? -0.179 10.135 -20.371 1.00 77.62 84 VAL A O 1
ATOM 684 N N . ALA A 1 85 ? 0.508 8.804 -22.034 1.00 76.69 85 ALA A N 1
ATOM 685 C CA . ALA A 1 85 ? 0.684 7.626 -21.178 1.00 76.69 85 ALA A CA 1
ATOM 686 C C . ALA A 1 85 ? 1.830 7.810 -20.168 1.00 76.69 85 ALA A C 1
ATOM 688 O O . ALA A 1 85 ? 1.710 7.399 -19.009 1.00 76.69 85 ALA A O 1
ATOM 689 N N . ASP A 1 86 ? 2.904 8.480 -20.586 1.00 75.50 86 ASP A N 1
ATOM 690 C CA . ASP A 1 86 ? 4.046 8.784 -19.724 1.00 75.50 86 ASP A CA 1
ATOM 691 C C . ASP A 1 86 ? 3.714 9.881 -18.713 1.00 75.50 86 ASP A C 1
ATOM 693 O O . ASP A 1 86 ? 4.062 9.757 -17.535 1.00 75.50 86 ASP A O 1
ATOM 697 N N . ALA A 1 87 ? 2.942 10.899 -19.114 1.00 79.56 87 ALA A N 1
ATOM 698 C CA . ALA A 1 87 ? 2.404 11.873 -18.172 1.00 79.56 87 ALA A CA 1
ATOM 699 C C . ALA A 1 87 ? 1.557 11.181 -17.092 1.00 79.56 87 ALA A C 1
ATOM 701 O O . ALA A 1 87 ? 1.814 11.378 -15.904 1.00 79.56 87 ALA A O 1
ATOM 702 N N . ILE A 1 88 ? 0.610 10.314 -17.476 1.00 83.69 88 ILE A N 1
ATOM 703 C CA . ILE A 1 88 ? -0.227 9.560 -16.525 1.00 83.69 88 ILE A CA 1
ATOM 704 C C . ILE A 1 88 ? 0.641 8.731 -15.574 1.00 83.69 88 ILE A C 1
ATOM 706 O O . ILE A 1 88 ? 0.436 8.782 -14.361 1.00 83.69 88 ILE A O 1
ATOM 710 N N . ARG A 1 89 ? 1.637 8.003 -16.093 1.00 80.25 89 ARG A N 1
ATOM 711 C CA . ARG A 1 89 ? 2.550 7.193 -15.273 1.00 80.25 89 ARG A CA 1
ATOM 712 C C . ARG A 1 89 ? 3.312 8.049 -14.262 1.00 80.25 89 ARG A C 1
ATOM 714 O O . ARG A 1 89 ? 3.407 7.673 -13.093 1.00 80.25 89 ARG A O 1
ATOM 721 N N . LYS A 1 90 ? 3.820 9.205 -14.690 1.00 81.12 90 LYS A N 1
ATOM 722 C CA . LYS A 1 90 ? 4.554 10.142 -13.836 1.00 81.12 90 LYS A CA 1
ATOM 723 C C . LYS A 1 90 ? 3.662 10.739 -12.749 1.00 81.12 90 LYS A C 1
ATOM 725 O O . LYS A 1 90 ? 4.045 10.725 -11.580 1.00 81.12 90 LYS A O 1
ATOM 730 N N . TYR A 1 91 ? 2.463 11.205 -13.103 1.00 85.00 91 TYR A N 1
ATOM 731 C CA . TYR A 1 91 ? 1.489 11.711 -12.132 1.00 85.00 91 TYR A CA 1
ATOM 732 C C . TYR A 1 91 ? 1.087 10.636 -11.124 1.00 85.00 91 TYR A C 1
ATOM 734 O O . TYR A 1 91 ? 1.061 10.907 -9.925 1.00 85.00 91 TYR A O 1
ATOM 742 N N . LEU A 1 92 ? 0.840 9.408 -11.586 1.00 84.50 92 LEU A N 1
ATOM 743 C CA . LEU A 1 92 ? 0.476 8.294 -10.717 1.00 84.50 92 LEU A CA 1
ATOM 744 C C . LEU A 1 92 ? 1.626 7.908 -9.777 1.00 84.50 92 LEU A C 1
ATOM 746 O O . LEU A 1 92 ? 1.385 7.648 -8.599 1.00 84.50 92 LEU A O 1
ATOM 750 N N . GLY A 1 93 ? 2.872 7.929 -10.257 1.00 83.69 93 GLY A N 1
ATOM 751 C CA . GLY A 1 93 ? 4.061 7.673 -9.441 1.00 83.69 93 GLY A CA 1
ATOM 752 C C . GLY A 1 93 ? 4.264 8.732 -8.357 1.00 83.69 93 GLY A C 1
ATOM 753 O O . GLY A 1 93 ? 4.433 8.389 -7.189 1.00 83.69 93 GLY A O 1
ATOM 754 N N . ILE A 1 94 ? 4.171 10.017 -8.718 1.00 83.25 94 ILE A N 1
ATOM 755 C CA . ILE A 1 94 ? 4.288 11.139 -7.771 1.00 83.25 94 ILE A CA 1
ATOM 756 C C . ILE A 1 94 ? 3.143 11.112 -6.754 1.00 83.25 94 ILE A C 1
ATOM 758 O O . ILE A 1 94 ? 3.385 11.229 -5.555 1.00 83.25 94 ILE A O 1
ATOM 762 N N . SER A 1 95 ? 1.904 10.925 -7.213 1.00 86.81 95 SER A N 1
ATOM 763 C CA . SER A 1 95 ? 0.733 10.832 -6.336 1.00 86.81 95 SER A CA 1
ATOM 764 C C . SER A 1 95 ? 0.860 9.661 -5.364 1.00 86.81 95 SER A C 1
ATOM 766 O O . SER A 1 95 ? 0.629 9.836 -4.170 1.00 86.81 95 SER A O 1
ATOM 768 N N . SER A 1 96 ? 1.315 8.499 -5.845 1.00 87.81 96 SER A N 1
ATOM 769 C CA . SER A 1 96 ? 1.576 7.338 -4.992 1.00 87.81 96 SER A CA 1
ATOM 770 C C . SER A 1 96 ? 2.645 7.667 -3.950 1.00 87.81 96 SER A C 1
ATOM 772 O O . SER A 1 96 ? 2.404 7.473 -2.768 1.00 87.81 96 SER A O 1
ATOM 774 N N . LEU A 1 97 ? 3.786 8.247 -4.338 1.00 84.06 97 LEU A N 1
ATOM 775 C CA . LEU A 1 97 ? 4.838 8.648 -3.392 1.00 84.06 97 LEU A CA 1
ATOM 776 C C . LEU A 1 97 ? 4.334 9.613 -2.312 1.00 84.06 97 LEU A C 1
ATOM 778 O O . LEU A 1 97 ? 4.626 9.417 -1.133 1.00 84.06 97 LEU A O 1
ATOM 782 N N . LEU A 1 98 ? 3.554 10.624 -2.704 1.00 87.06 98 LEU A N 1
ATOM 783 C CA . LEU A 1 98 ? 2.954 11.580 -1.775 1.00 87.06 98 LEU A CA 1
ATOM 784 C C . LEU A 1 98 ? 1.982 10.898 -0.812 1.00 87.06 98 LEU A C 1
ATOM 786 O O . LEU A 1 98 ? 2.051 11.142 0.388 1.00 87.06 98 LEU A O 1
ATOM 790 N N . LEU A 1 99 ? 1.106 10.021 -1.311 1.00 88.50 99 LEU A N 1
ATOM 791 C CA . LEU A 1 99 ? 0.178 9.271 -0.467 1.00 88.50 99 LEU A CA 1
ATOM 792 C C . LEU A 1 99 ? 0.930 8.399 0.533 1.00 88.50 99 LEU A C 1
ATOM 794 O O . LEU A 1 99 ? 0.647 8.461 1.725 1.00 88.50 99 LEU A O 1
ATOM 798 N N . ILE A 1 100 ? 1.920 7.633 0.077 1.00 86.19 100 ILE A N 1
ATOM 799 C CA . ILE A 1 100 ? 2.678 6.751 0.963 1.00 86.19 100 ILE A CA 1
ATOM 800 C C . ILE A 1 100 ? 3.426 7.597 2.020 1.00 86.19 100 ILE A C 1
ATOM 802 O O . ILE A 1 100 ? 3.487 7.184 3.171 1.00 86.19 100 ILE A O 1
ATOM 806 N N . ALA A 1 101 ? 3.910 8.806 1.693 1.00 83.56 101 ALA A N 1
ATOM 807 C CA . ALA A 1 101 ? 4.538 9.736 2.648 1.00 83.56 101 ALA A CA 1
ATOM 808 C C . ALA A 1 101 ? 3.563 10.358 3.662 1.00 83.56 101 ALA A C 1
ATOM 810 O O . ALA A 1 101 ? 3.878 10.453 4.847 1.00 83.56 101 ALA A O 1
ATOM 811 N N . VAL A 1 102 ? 2.384 10.787 3.211 1.00 88.94 102 VAL A N 1
ATOM 812 C CA . VAL A 1 102 ? 1.432 11.548 4.033 1.00 88.94 102 VAL A CA 1
ATOM 813 C C . VAL A 1 102 ? 0.544 10.639 4.881 1.00 88.94 102 VAL A C 1
ATOM 815 O O . VAL A 1 102 ? 0.255 10.967 6.029 1.00 88.94 102 VAL A O 1
ATOM 818 N N . LEU A 1 103 ? 0.118 9.484 4.362 1.00 88.38 103 LEU A N 1
ATOM 819 C CA . LEU A 1 103 ? -0.816 8.599 5.067 1.00 88.38 103 LEU A CA 1
ATOM 820 C C . LEU A 1 103 ? -0.300 8.118 6.435 1.00 88.38 103 LEU A C 1
ATOM 822 O O . LEU A 1 103 ? -1.082 8.166 7.384 1.00 88.38 103 LEU A O 1
ATOM 826 N N . PRO A 1 104 ? 0.975 7.718 6.607 1.00 84.81 104 PRO A N 1
ATOM 827 C CA . PRO A 1 104 ? 1.526 7.362 7.912 1.00 84.81 104 PRO A CA 1
ATOM 828 C C . PRO A 1 104 ? 1.406 8.487 8.943 1.00 84.81 104 PRO A C 1
ATOM 830 O O . PRO A 1 104 ? 1.094 8.214 10.100 1.00 84.81 104 PRO A O 1
ATOM 833 N N . LEU A 1 105 ? 1.579 9.750 8.530 1.00 86.50 105 LEU A N 1
ATOM 834 C CA . LEU A 1 105 ? 1.453 10.907 9.425 1.00 86.50 105 LEU A CA 1
ATOM 835 C C . LEU A 1 105 ? 0.038 11.053 9.995 1.00 86.50 105 LEU A C 1
ATOM 837 O O . LEU A 1 105 ? -0.122 11.596 11.083 1.00 86.50 105 LEU A O 1
ATOM 841 N N . VAL A 1 106 ? -0.977 10.558 9.282 1.00 89.31 106 VAL A N 1
ATOM 842 C CA . VAL A 1 106 ? -2.377 10.543 9.733 1.00 89.31 106 VAL A CA 1
ATOM 843 C C . VAL A 1 106 ? -2.711 9.243 10.469 1.00 89.31 106 VAL A C 1
ATOM 845 O O . VAL A 1 106 ? -3.394 9.266 11.491 1.00 89.31 106 VAL A O 1
ATOM 848 N N . LEU A 1 107 ? -2.204 8.106 9.989 1.00 86.69 107 LEU A N 1
ATOM 849 C CA . LEU A 1 107 ? -2.450 6.785 10.571 1.00 86.69 107 LEU A CA 1
ATOM 850 C C . LEU A 1 107 ? -1.878 6.645 11.984 1.00 86.69 107 LEU A C 1
ATOM 852 O O . LEU A 1 107 ? -2.544 6.083 12.848 1.00 86.69 107 LEU A O 1
ATOM 856 N N . ILE A 1 108 ? -0.685 7.187 12.243 1.00 85.12 108 ILE A N 1
ATOM 857 C CA . ILE A 1 108 ? -0.041 7.131 13.564 1.00 85.12 108 ILE A CA 1
ATOM 858 C C . ILE A 1 108 ? -0.905 7.792 14.657 1.00 85.12 108 ILE A C 1
ATOM 860 O O . ILE A 1 108 ? -1.246 7.111 15.630 1.00 85.12 108 ILE A O 1
ATOM 864 N N . PRO A 1 109 ? -1.297 9.079 14.548 1.00 86.50 109 PRO A N 1
ATOM 865 C CA . PRO A 1 109 ? -2.123 9.713 15.570 1.00 86.50 109 PRO A CA 1
ATOM 866 C C . PRO A 1 109 ? -3.521 9.097 15.638 1.00 86.50 109 PRO A C 1
ATOM 868 O O . PRO A 1 109 ? -4.068 8.977 16.731 1.00 86.50 109 PRO A O 1
ATOM 871 N N . LEU A 1 110 ? -4.092 8.661 14.510 1.00 87.31 110 LEU A N 1
ATOM 872 C CA . LEU A 1 110 ? -5.399 8.004 14.493 1.00 87.31 110 LEU A CA 1
ATOM 873 C C . LEU A 1 110 ? -5.381 6.681 15.272 1.00 87.31 110 LEU A C 1
ATOM 875 O O . LEU A 1 110 ? -6.242 6.454 16.125 1.00 87.31 110 LEU A O 1
ATOM 879 N N . GLY A 1 111 ? -4.360 5.854 15.038 1.00 84.44 111 GLY A N 1
ATOM 880 C CA . GLY A 1 111 ? -4.121 4.622 15.783 1.00 84.44 111 GLY A CA 1
ATOM 881 C C . GLY A 1 111 ? -3.923 4.894 17.274 1.00 84.44 111 GLY A C 1
ATOM 882 O O . GLY A 1 111 ? -4.565 4.250 18.103 1.00 84.44 111 GLY A O 1
ATOM 883 N N . ALA A 1 112 ? -3.132 5.916 17.622 1.00 84.12 112 ALA A N 1
ATOM 884 C CA . ALA A 1 11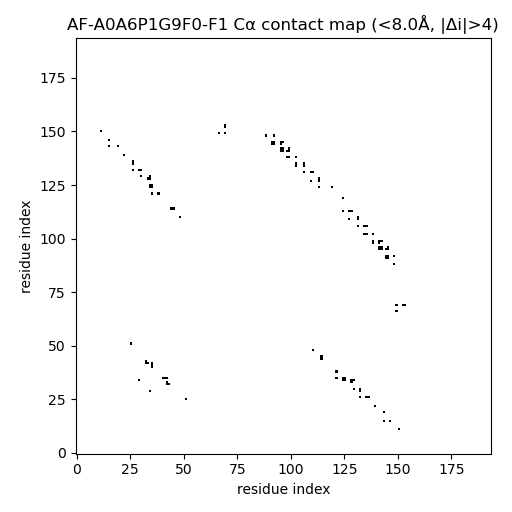2 ? -2.911 6.320 19.010 1.00 84.12 112 ALA A CA 1
ATOM 885 C C . ALA A 1 112 ? -4.204 6.784 19.706 1.00 84.12 112 ALA A C 1
ATOM 887 O O . ALA A 1 112 ? -4.448 6.425 20.859 1.00 84.12 112 ALA A O 1
ATOM 888 N N . VAL A 1 113 ? -5.063 7.546 19.022 1.00 87.00 113 VAL A N 1
ATOM 889 C CA . VAL A 1 113 ? -6.363 7.963 19.570 1.00 87.00 113 VAL A CA 1
ATOM 890 C C . VAL A 1 113 ? -7.248 6.748 19.839 1.00 87.00 113 VAL A C 1
ATOM 892 O O . VAL A 1 113 ? -7.835 6.668 20.918 1.00 87.00 113 VAL A O 1
ATOM 895 N N . LEU A 1 114 ? -7.310 5.795 18.907 1.00 83.75 114 LEU A N 1
ATOM 896 C CA . LEU A 1 114 ? -8.070 4.553 19.075 1.00 83.75 114 LEU A CA 1
ATOM 897 C C . LEU A 1 114 ? -7.551 3.685 20.231 1.00 83.75 114 LEU A C 1
ATOM 899 O O . LEU A 1 114 ? -8.353 3.107 20.960 1.00 83.75 114 LEU A O 1
ATOM 903 N N . ASP A 1 115 ? -6.234 3.617 20.435 1.00 81.12 115 ASP A N 1
ATOM 904 C CA . ASP A 1 115 ? -5.635 2.768 21.473 1.00 81.12 115 ASP A CA 1
ATOM 905 C C . ASP A 1 115 ? -5.656 3.397 22.879 1.00 81.12 115 ASP A C 1
ATOM 907 O O . ASP A 1 115 ? -5.711 2.681 23.886 1.00 81.12 115 ASP A O 1
ATOM 911 N N . HIS A 1 116 ? -5.605 4.730 22.980 1.00 82.19 116 HIS A N 1
ATOM 912 C CA . HIS A 1 116 ? -5.451 5.421 24.265 1.00 82.19 116 HIS A CA 1
ATOM 913 C C . HIS A 1 116 ? -6.723 6.101 24.781 1.00 82.19 116 HIS A C 1
ATOM 915 O O . HIS A 1 116 ? -6.862 6.286 25.996 1.00 82.19 116 HIS A O 1
ATOM 921 N N . LYS A 1 117 ? -7.675 6.466 23.913 1.00 84.56 117 LYS A N 1
ATOM 922 C CA . LYS A 1 117 ? -8.865 7.219 24.327 1.00 84.56 117 LYS A CA 1
ATOM 923 C C . LYS A 1 117 ? -9.984 6.283 24.795 1.00 84.56 117 LYS A C 1
ATOM 925 O O . LYS A 1 117 ? -10.765 5.770 24.006 1.00 84.56 117 LYS A O 1
ATOM 930 N N . LYS A 1 118 ? -10.101 6.113 26.116 1.00 76.62 118 LYS A N 1
ATOM 931 C CA . LYS A 1 118 ? -11.065 5.192 26.757 1.00 76.62 118 LYS A CA 1
ATOM 932 C C . LYS A 1 118 ? -12.526 5.669 26.778 1.00 76.62 118 LYS A C 1
ATOM 934 O O . LYS A 1 118 ? -13.408 4.866 27.046 1.00 76.62 118 LYS A O 1
ATOM 939 N N . ASN A 1 119 ? -12.782 6.949 26.498 1.00 84.56 119 ASN A N 1
ATOM 940 C CA . ASN A 1 119 ? -14.109 7.573 26.644 1.00 84.56 119 ASN A CA 1
ATOM 941 C C . ASN A 1 119 ? -14.836 7.776 25.301 1.00 84.56 119 ASN A C 1
ATOM 943 O O . ASN A 1 119 ? -15.676 8.667 25.186 1.00 84.56 119 ASN A O 1
ATOM 947 N N . LEU A 1 120 ? -14.468 7.029 24.259 1.00 83.25 120 LEU A N 1
ATOM 948 C CA . LEU A 1 120 ? -15.154 7.093 22.969 1.00 83.25 120 LEU A CA 1
ATOM 949 C C . LEU A 1 120 ? -16.454 6.288 23.026 1.00 83.25 120 LEU A C 1
ATOM 951 O O . LEU A 1 120 ? -16.486 5.186 23.574 1.00 83.25 120 LEU A O 1
ATOM 955 N N . SER A 1 121 ? -17.523 6.826 22.438 1.00 87.69 121 SER A N 1
ATOM 956 C CA . SER A 1 121 ? -18.743 6.042 22.246 1.00 87.69 121 SER A CA 1
ATOM 957 C C . SER A 1 121 ? -18.486 4.902 21.257 1.00 87.69 121 SER A C 1
ATOM 959 O O . SER A 1 121 ? -17.607 4.994 20.397 1.00 87.69 121 SER A O 1
ATOM 961 N N . LEU A 1 122 ? -19.276 3.830 21.341 1.00 84.62 122 LEU A N 1
ATOM 962 C CA . LEU A 1 122 ? -19.137 2.672 20.453 1.00 84.62 122 LEU A CA 1
ATOM 963 C C . LEU A 1 122 ? -19.173 3.076 18.968 1.00 84.62 122 LEU A C 1
ATOM 965 O O . LEU A 1 122 ? -18.319 2.656 18.192 1.00 84.62 122 LEU A O 1
ATOM 969 N N . THR A 1 123 ? -20.093 3.968 18.595 1.00 87.12 123 THR A N 1
ATOM 970 C CA . THR A 1 123 ? -20.209 4.498 17.229 1.00 87.12 123 THR A CA 1
ATOM 971 C C . THR A 1 123 ? -18.971 5.291 16.807 1.00 87.12 123 THR A C 1
ATOM 973 O O . THR A 1 123 ? -18.493 5.127 15.689 1.00 87.12 123 THR A O 1
ATOM 976 N N . GLN A 1 124 ? -18.406 6.123 17.690 1.00 87.94 124 GLN A N 1
ATOM 977 C CA . GLN A 1 124 ? -17.184 6.875 17.380 1.00 87.94 124 GLN A CA 1
ATOM 978 C C . GLN A 1 124 ? -15.992 5.946 17.155 1.00 87.94 124 GLN A C 1
ATOM 980 O O . GLN A 1 124 ? -15.228 6.153 16.215 1.00 87.94 124 GLN A O 1
ATOM 985 N N . THR A 1 125 ? -15.856 4.908 17.979 1.00 86.94 125 THR A N 1
ATOM 986 C CA . THR A 1 125 ? -14.796 3.905 17.838 1.00 86.94 125 THR A CA 1
ATOM 987 C C . THR A 1 125 ? -14.929 3.128 16.531 1.00 86.94 125 THR A C 1
ATOM 989 O O . THR A 1 125 ? -13.935 2.949 15.833 1.00 86.94 125 THR A O 1
ATOM 992 N N . GLN A 1 126 ? -16.147 2.724 16.152 1.00 86.25 126 GLN A N 1
ATOM 993 C CA . GLN A 1 126 ? -16.405 2.057 14.870 1.00 86.25 126 GLN A CA 1
ATOM 994 C C . GLN A 1 126 ? -16.036 2.942 13.678 1.00 86.25 126 GLN A C 1
ATOM 996 O O . GLN A 1 126 ? -15.366 2.478 12.758 1.00 86.25 126 GLN A O 1
ATOM 1001 N N . VAL A 1 127 ? -16.433 4.218 13.703 1.00 90.38 127 VAL A N 1
ATOM 1002 C CA . VAL A 1 127 ? -16.112 5.169 12.630 1.00 90.38 127 VAL A CA 1
ATOM 1003 C C . VAL A 1 127 ? -14.604 5.397 12.538 1.00 90.38 127 VAL A C 1
ATOM 1005 O O . VAL A 1 127 ? -14.052 5.304 11.445 1.00 90.38 127 VAL A O 1
ATOM 1008 N N . LEU A 1 128 ? -13.914 5.633 13.659 1.00 89.38 128 LEU A N 1
ATOM 1009 C CA . LEU A 1 128 ? -12.458 5.817 13.653 1.00 89.38 128 LEU A CA 1
ATOM 1010 C C . LEU A 1 128 ? -11.722 4.565 13.162 1.00 89.38 128 LEU A C 1
ATOM 1012 O O . LEU A 1 128 ? -10.812 4.693 12.347 1.00 89.38 128 LEU A O 1
ATOM 1016 N N . ALA A 1 129 ? -12.121 3.371 13.612 1.00 85.81 129 ALA A N 1
ATOM 1017 C CA . ALA A 1 129 ? -11.533 2.110 13.158 1.00 85.81 129 ALA A CA 1
ATOM 1018 C C . ALA A 1 129 ? -11.787 1.871 11.659 1.00 85.81 129 ALA A C 1
ATOM 1020 O O . ALA A 1 129 ? -10.900 1.414 10.939 1.00 85.81 129 ALA A O 1
ATOM 1021 N N . GLY A 1 130 ? -12.978 2.228 11.167 1.00 87.31 130 GLY A N 1
ATOM 1022 C CA . GLY A 1 130 ? -13.302 2.196 9.742 1.00 87.31 130 GLY A CA 1
ATOM 1023 C C . GLY A 1 130 ? -12.430 3.150 8.921 1.00 87.31 130 GLY A C 1
ATOM 1024 O O . GLY A 1 130 ? -11.899 2.750 7.886 1.00 87.31 130 GLY A O 1
ATOM 1025 N N . ILE A 1 131 ? -12.226 4.382 9.402 1.00 91.38 131 ILE A N 1
ATOM 1026 C CA . ILE A 1 131 ? -11.339 5.369 8.765 1.00 91.38 131 ILE A CA 1
ATOM 1027 C C . ILE A 1 131 ? -9.892 4.867 8.755 1.00 91.38 131 ILE A C 1
ATOM 1029 O O . ILE A 1 131 ? -9.242 4.925 7.716 1.00 91.38 131 ILE A O 1
ATOM 1033 N N . GLU A 1 132 ? -9.389 4.341 9.874 1.00 87.62 132 GLU A N 1
ATOM 1034 C CA . GLU A 1 132 ? -8.042 3.764 9.958 1.00 87.62 132 GLU A CA 1
ATOM 1035 C C . GLU A 1 132 ? -7.859 2.641 8.934 1.00 87.62 132 GLU A C 1
ATOM 1037 O O . GLU A 1 132 ? -6.878 2.633 8.191 1.00 87.62 132 GLU A O 1
ATOM 1042 N N . CYS A 1 133 ? -8.833 1.734 8.835 1.00 86.75 133 CYS A N 1
ATOM 1043 C CA . CYS A 1 133 ? -8.783 0.631 7.885 1.00 86.75 133 CYS A CA 1
ATOM 1044 C C . CYS A 1 133 ? -8.825 1.116 6.426 1.00 86.75 133 CYS A C 1
ATOM 1046 O O . CYS A 1 133 ? -8.051 0.639 5.595 1.00 86.75 133 CYS A O 1
ATOM 1048 N N . ALA A 1 134 ? -9.669 2.103 6.109 1.00 90.44 134 ALA A N 1
ATOM 1049 C CA . ALA A 1 134 ? -9.729 2.701 4.777 1.00 90.44 134 ALA A CA 1
ATOM 1050 C C . ALA A 1 134 ? -8.410 3.398 4.400 1.00 90.44 134 ALA A C 1
ATOM 1052 O O . ALA A 1 134 ? -7.917 3.232 3.283 1.00 90.44 134 ALA A O 1
ATOM 1053 N N . LEU A 1 135 ? -7.806 4.132 5.340 1.00 90.50 135 LEU A N 1
ATOM 1054 C CA . LEU A 1 135 ? -6.507 4.777 5.151 1.00 90.50 135 LEU A CA 1
ATOM 1055 C C . LEU A 1 135 ? -5.384 3.747 4.972 1.00 90.50 135 LEU A C 1
ATOM 1057 O O . LEU A 1 135 ? -4.545 3.917 4.093 1.00 90.50 135 LEU A O 1
ATOM 1061 N N . LEU A 1 136 ? -5.383 2.650 5.733 1.00 86.19 136 LEU A N 1
ATOM 1062 C CA . LEU A 1 136 ? -4.431 1.551 5.532 1.00 86.19 136 LEU A CA 1
ATOM 1063 C C . LEU A 1 136 ? -4.619 0.872 4.174 1.00 86.19 136 LEU A C 1
ATOM 1065 O O . LEU A 1 136 ? -3.638 0.587 3.490 1.00 86.19 136 LEU A O 1
ATOM 1069 N N . GLY A 1 137 ? -5.864 0.675 3.737 1.00 87.19 137 GLY A N 1
ATOM 1070 C CA . GLY A 1 137 ? -6.166 0.173 2.398 1.00 87.19 137 GLY A CA 1
ATOM 1071 C C . GLY A 1 137 ? -5.613 1.084 1.302 1.00 87.19 137 GLY A C 1
ATOM 1072 O O . GLY A 1 137 ? -4.953 0.611 0.376 1.00 87.19 137 GLY A O 1
ATOM 1073 N N . LEU A 1 138 ? -5.807 2.399 1.443 1.00 90.50 138 LEU A N 1
ATOM 1074 C CA . LEU A 1 138 ? -5.273 3.394 0.514 1.00 90.50 138 LEU A CA 1
ATOM 1075 C C . LEU A 1 138 ? -3.736 3.421 0.515 1.00 90.50 138 LEU A C 1
ATOM 1077 O O . LEU A 1 138 ? -3.128 3.550 -0.547 1.00 90.50 138 LEU A O 1
ATOM 1081 N N . PHE A 1 139 ? -3.104 3.241 1.678 1.00 87.81 139 PHE A N 1
ATOM 1082 C CA . PHE A 1 139 ? -1.650 3.135 1.801 1.00 87.81 139 PHE A CA 1
ATOM 1083 C C . PHE A 1 139 ? -1.109 1.930 1.023 1.00 87.81 139 PHE A C 1
ATOM 1085 O O . PHE A 1 139 ? -0.193 2.079 0.211 1.00 87.81 139 PHE A O 1
ATOM 1092 N N . PHE A 1 140 ? -1.704 0.747 1.213 1.00 85.25 140 PHE A N 1
ATOM 1093 C CA . PHE A 1 140 ? -1.307 -0.454 0.476 1.00 85.25 140 PHE A CA 1
ATOM 1094 C C . PHE A 1 140 ? -1.528 -0.299 -1.027 1.00 85.25 140 PHE A C 1
ATOM 1096 O O . PHE A 1 140 ? -0.655 -0.676 -1.806 1.00 85.25 140 PHE A O 1
ATOM 1103 N N . LEU A 1 141 ? -2.647 0.303 -1.440 1.00 87.75 141 LEU A N 1
ATOM 1104 C CA . LEU A 1 141 ? -2.941 0.555 -2.848 1.00 87.75 141 LEU A CA 1
ATOM 1105 C C . LEU A 1 141 ? -1.907 1.488 -3.490 1.00 87.75 141 LEU A C 1
ATOM 1107 O O . LEU A 1 141 ? -1.400 1.188 -4.571 1.00 87.75 141 LEU A O 1
ATOM 1111 N N . ALA A 1 142 ? -1.560 2.591 -2.821 1.00 88.50 142 ALA A N 1
ATOM 1112 C CA . ALA A 1 142 ? -0.542 3.524 -3.295 1.00 88.50 142 ALA A CA 1
ATOM 1113 C C . ALA A 1 142 ? 0.832 2.842 -3.398 1.00 88.50 142 ALA A C 1
ATOM 1115 O O . ALA A 1 142 ? 1.527 2.986 -4.405 1.00 88.50 142 ALA A O 1
ATOM 1116 N N . PHE A 1 143 ? 1.196 2.031 -2.402 1.00 84.06 143 PHE A N 1
ATOM 1117 C CA . PHE A 1 143 ? 2.436 1.262 -2.426 1.00 84.06 143 PHE A CA 1
ATOM 1118 C C . PHE A 1 143 ? 2.468 0.247 -3.579 1.00 84.06 143 PHE A C 1
ATOM 1120 O O . PHE A 1 143 ? 3.432 0.206 -4.343 1.00 84.06 143 PHE A O 1
ATOM 1127 N N . SER A 1 144 ? 1.406 -0.542 -3.762 1.00 83.31 144 SER A N 1
ATOM 1128 C CA . SER A 1 144 ? 1.298 -1.492 -4.875 1.00 83.31 144 SER A CA 1
ATOM 1129 C C . SER A 1 144 ? 1.346 -0.801 -6.236 1.00 83.31 144 SER A C 1
ATOM 1131 O O . SER A 1 144 ? 2.038 -1.280 -7.132 1.00 83.31 144 SER A O 1
ATOM 1133 N N . SER A 1 145 ? 0.656 0.334 -6.384 1.00 86.00 145 SER A N 1
ATOM 1134 C CA . SER A 1 145 ? 0.694 1.166 -7.591 1.00 86.00 145 SER A CA 1
ATOM 1135 C C . SER A 1 145 ? 2.128 1.582 -7.925 1.00 86.00 145 SER A C 1
ATOM 1137 O O . SER A 1 145 ? 2.590 1.367 -9.046 1.00 86.00 145 SER A O 1
ATOM 1139 N N . LEU A 1 146 ? 2.876 2.076 -6.933 1.00 83.44 146 LEU A N 1
ATOM 1140 C CA . LEU A 1 146 ? 4.275 2.459 -7.107 1.00 83.44 146 LEU A CA 1
ATOM 1141 C C . LEU A 1 146 ? 5.148 1.275 -7.553 1.00 83.44 146 LEU A C 1
ATOM 1143 O O . LEU A 1 146 ? 5.914 1.406 -8.507 1.00 83.44 146 LEU A O 1
ATOM 1147 N N . VAL A 1 147 ? 5.000 0.107 -6.918 1.00 80.44 147 VAL A N 1
ATOM 1148 C CA . VAL A 1 147 ? 5.740 -1.109 -7.299 1.00 80.44 147 VAL A CA 1
ATOM 1149 C C . VAL A 1 147 ? 5.436 -1.506 -8.744 1.00 80.44 147 VAL A C 1
ATOM 1151 O O . VAL A 1 147 ? 6.359 -1.775 -9.513 1.00 80.44 147 VAL A O 1
ATOM 1154 N N . VAL A 1 148 ? 4.161 -1.506 -9.145 1.00 82.75 148 VAL A N 1
ATOM 1155 C CA . VAL A 1 148 ? 3.751 -1.823 -10.522 1.00 82.75 148 VAL A CA 1
ATOM 1156 C C . VAL A 1 148 ? 4.355 -0.830 -11.513 1.00 82.75 148 VAL A C 1
ATOM 1158 O O . VAL A 1 148 ? 4.915 -1.256 -12.522 1.00 82.75 148 VAL A O 1
ATOM 1161 N N . ILE A 1 149 ? 4.312 0.472 -11.220 1.00 82.69 149 ILE A N 1
ATOM 1162 C CA . ILE A 1 149 ? 4.920 1.508 -12.066 1.00 82.69 149 ILE A CA 1
ATOM 1163 C C . ILE A 1 149 ? 6.422 1.262 -12.225 1.00 82.69 149 ILE A C 1
ATOM 1165 O O . ILE A 1 149 ? 6.921 1.259 -13.350 1.00 82.69 149 ILE A O 1
ATOM 1169 N N . CYS A 1 150 ? 7.140 0.987 -11.135 1.00 76.19 150 CYS A N 1
ATOM 1170 C CA . CYS A 1 150 ? 8.571 0.693 -11.185 1.00 76.19 150 CYS A CA 1
ATOM 1171 C C . CYS A 1 150 ? 8.880 -0.558 -12.015 1.00 76.19 150 CYS A C 1
ATOM 1173 O O . CYS A 1 150 ? 9.821 -0.548 -12.811 1.00 76.19 150 CYS A O 1
ATOM 1175 N N . LEU A 1 151 ? 8.077 -1.619 -11.883 1.00 77.19 151 LEU A N 1
ATOM 1176 C CA . LEU A 1 151 ? 8.220 -2.823 -12.702 1.00 77.19 151 LEU A CA 1
ATOM 1177 C C . LEU A 1 151 ? 7.975 -2.526 -14.186 1.00 77.19 151 LEU A C 1
ATOM 1179 O O . LEU A 1 151 ? 8.761 -2.955 -15.031 1.00 77.19 151 LEU A O 1
ATOM 1183 N N . LEU A 1 152 ? 6.931 -1.762 -14.514 1.00 76.88 152 LEU A N 1
ATOM 1184 C CA . LEU A 1 152 ? 6.627 -1.361 -15.889 1.00 76.88 152 LEU A CA 1
ATOM 1185 C C . LEU A 1 152 ? 7.729 -0.477 -16.490 1.00 76.88 152 LEU A C 1
ATOM 1187 O O . LEU A 1 152 ? 8.065 -0.638 -17.664 1.00 76.88 152 LEU A O 1
ATOM 1191 N N . SER A 1 153 ? 8.319 0.430 -15.710 1.00 74.75 153 SER A N 1
ATOM 1192 C CA . SER A 1 153 ? 9.434 1.271 -16.162 1.00 74.75 153 SER A CA 1
ATOM 1193 C C . SER A 1 153 ? 10.715 0.462 -16.367 1.00 74.75 153 SER A C 1
ATOM 1195 O O . SER A 1 153 ? 11.339 0.577 -17.421 1.00 74.75 153 SER A O 1
ATOM 1197 N N . GLY A 1 154 ? 11.057 -0.447 -15.446 1.00 69.19 154 GLY A N 1
ATOM 1198 C CA . GLY A 1 154 ? 12.210 -1.340 -15.609 1.00 69.19 154 GLY A CA 1
ATOM 1199 C C . GLY A 1 154 ? 12.085 -2.273 -16.822 1.00 69.19 154 GLY A C 1
ATOM 1200 O O . GLY A 1 154 ? 13.065 -2.538 -17.522 1.00 69.19 154 GLY A O 1
ATOM 1201 N N . LEU A 1 155 ? 10.868 -2.742 -17.118 1.00 69.50 155 LEU A N 1
ATOM 1202 C CA . LEU A 1 155 ? 10.576 -3.521 -18.323 1.00 69.50 155 LEU A CA 1
ATOM 1203 C C . LEU A 1 155 ? 10.711 -2.695 -19.607 1.00 69.50 155 LEU A C 1
ATOM 1205 O O . LEU A 1 155 ? 11.262 -3.197 -20.589 1.00 69.50 155 LEU A O 1
ATOM 1209 N N . SER A 1 156 ? 10.236 -1.448 -19.595 1.00 69.50 156 SER A N 1
ATOM 1210 C CA . SER A 1 156 ? 10.332 -0.533 -20.739 1.00 69.50 156 SER A CA 1
ATOM 1211 C C . SER A 1 156 ? 11.794 -0.228 -21.084 1.00 69.50 156 SER A C 1
ATOM 1213 O O . SER A 1 156 ? 12.233 -0.479 -22.208 1.00 69.50 156 SER A O 1
ATOM 1215 N N . TYR A 1 157 ? 12.593 0.165 -20.084 1.00 65.81 157 TYR A N 1
ATOM 1216 C CA . TYR A 1 157 ? 14.021 0.464 -20.244 1.00 65.81 157 TYR A CA 1
ATOM 1217 C C . TYR A 1 157 ? 14.807 -0.709 -20.851 1.00 65.81 157 TYR A C 1
ATOM 1219 O O . TYR A 1 157 ? 15.599 -0.556 -21.787 1.00 65.81 157 TYR A O 1
ATOM 1227 N N . LYS A 1 158 ? 14.544 -1.927 -20.366 1.00 66.06 158 LYS A N 1
ATOM 1228 C CA . LYS A 1 158 ? 15.207 -3.136 -20.871 1.00 66.06 158 LYS A CA 1
ATOM 1229 C C . LYS A 1 158 ? 14.833 -3.466 -22.321 1.00 66.06 158 LYS A C 1
ATOM 1231 O O . LYS A 1 158 ? 15.636 -4.060 -23.034 1.00 66.06 158 LYS A O 1
ATOM 1236 N N . THR A 1 159 ? 13.636 -3.086 -22.765 1.00 64.50 159 THR A N 1
ATOM 1237 C CA . THR A 1 159 ? 13.170 -3.340 -24.137 1.00 64.50 159 THR A CA 1
ATOM 1238 C C . THR A 1 159 ? 13.766 -2.323 -25.117 1.00 64.50 159 THR A C 1
ATOM 1240 O O . THR A 1 159 ? 14.248 -2.706 -26.184 1.00 64.50 159 THR A O 1
ATOM 1243 N N . ASN A 1 160 ? 13.830 -1.047 -24.721 1.00 60.66 160 ASN A N 1
ATOM 1244 C CA . ASN A 1 160 ? 14.408 0.028 -25.535 1.00 60.66 160 ASN A CA 1
ATOM 1245 C C . ASN A 1 160 ? 15.932 -0.101 -25.684 1.00 60.66 160 ASN A C 1
ATOM 1247 O O . ASN A 1 160 ? 16.457 0.036 -26.789 1.00 60.66 160 ASN A O 1
ATOM 1251 N N . SER A 1 161 ? 16.645 -0.450 -24.608 1.00 60.22 161 SER A N 1
ATOM 1252 C CA . SER A 1 161 ? 18.093 -0.713 -24.677 1.00 60.22 161 SER A CA 1
ATOM 1253 C C . SER A 1 161 ? 18.439 -1.883 -25.606 1.00 60.22 161 SER A C 1
ATOM 1255 O O . SER A 1 161 ? 19.430 -1.818 -26.332 1.00 60.22 161 SER A O 1
ATOM 1257 N N . PHE A 1 162 ? 17.604 -2.929 -25.654 1.00 57.66 162 PHE A N 1
ATOM 1258 C CA . PHE A 1 162 ? 17.803 -4.057 -26.567 1.00 57.66 162 PHE A CA 1
ATOM 1259 C C . PHE A 1 162 ? 17.617 -3.654 -28.040 1.00 57.66 162 PHE A C 1
ATOM 1261 O O . PHE A 1 162 ? 18.436 -4.017 -28.879 1.00 57.66 162 PHE A O 1
ATOM 1268 N N . GLN A 1 163 ? 16.601 -2.843 -28.356 1.00 56.47 163 GLN A N 1
ATOM 1269 C CA . GLN A 1 163 ? 16.375 -2.300 -29.706 1.00 56.47 163 GLN A CA 1
ATOM 1270 C C . GLN A 1 163 ? 17.546 -1.437 -30.206 1.00 56.47 163 GLN A C 1
ATOM 1272 O O . GLN A 1 163 ? 17.959 -1.575 -31.357 1.00 56.47 163 GLN A O 1
ATOM 1277 N N . ILE A 1 164 ? 18.117 -0.583 -29.348 1.00 58.50 164 ILE A N 1
ATOM 1278 C CA . ILE A 1 164 ? 19.268 0.263 -29.712 1.00 58.50 164 ILE A CA 1
ATOM 1279 C C . ILE A 1 164 ? 20.505 -0.596 -30.011 1.00 58.50 164 ILE A C 1
ATOM 1281 O O . ILE A 1 164 ? 21.202 -0.336 -30.989 1.00 58.50 164 ILE A O 1
ATOM 1285 N N . ASN A 1 165 ? 20.743 -1.652 -29.228 1.00 54.34 165 ASN A N 1
ATOM 1286 C CA . ASN A 1 165 ? 21.899 -2.532 -29.422 1.00 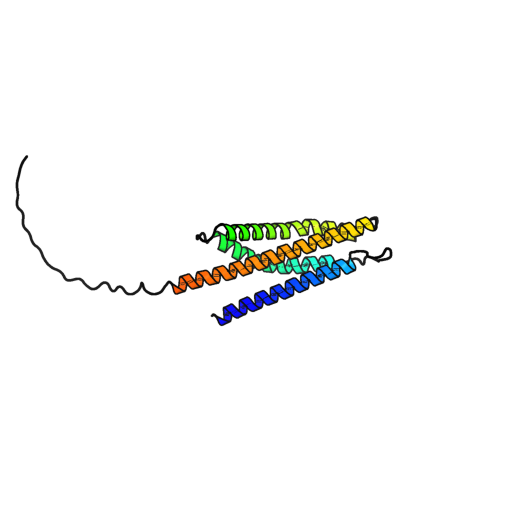54.34 165 ASN A CA 1
ATOM 1287 C C . ASN A 1 165 ? 21.753 -3.440 -30.660 1.00 54.34 165 ASN A C 1
ATOM 1289 O O . ASN A 1 165 ? 22.734 -3.730 -31.334 1.00 54.34 165 ASN A O 1
ATOM 1293 N N . VAL A 1 166 ? 20.526 -3.845 -31.011 1.00 57.53 166 VAL A N 1
ATOM 1294 C CA . VAL A 1 166 ? 20.247 -4.640 -32.225 1.00 57.53 166 VAL A CA 1
ATOM 1295 C C . VAL A 1 166 ? 20.296 -3.794 -33.505 1.00 57.53 166 VAL A C 1
ATOM 1297 O O . VAL A 1 166 ? 20.570 -4.330 -34.574 1.00 57.53 166 VAL A O 1
ATOM 1300 N N . ARG A 1 167 ? 20.083 -2.471 -33.426 1.00 49.75 167 ARG A N 1
ATOM 1301 C CA . ARG A 1 167 ? 20.240 -1.551 -34.572 1.00 49.75 167 ARG A CA 1
ATOM 1302 C C . ARG A 1 167 ? 21.699 -1.119 -34.807 1.00 49.75 167 ARG A C 1
ATOM 1304 O O . ARG A 1 167 ? 21.986 -0.526 -35.842 1.00 49.75 167 ARG A O 1
ATOM 1311 N N . ALA A 1 168 ? 22.618 -1.440 -33.896 1.00 51.78 168 ALA A N 1
ATOM 1312 C CA . ALA A 1 168 ? 24.053 -1.231 -34.073 1.00 51.78 168 ALA A CA 1
ATOM 1313 C C . ALA A 1 168 ? 24.768 -2.511 -34.559 1.00 51.78 168 ALA A C 1
ATOM 1315 O O . ALA A 1 168 ? 25.545 -3.117 -33.824 1.00 51.78 168 ALA A O 1
ATOM 1316 N N . PRO A 1 169 ? 24.520 -2.941 -35.805 1.00 51.16 169 PRO A N 1
ATOM 1317 C CA . PRO A 1 169 ? 25.633 -3.462 -36.591 1.00 51.16 169 PRO A CA 1
ATOM 1318 C C . PRO A 1 169 ? 25.656 -2.865 -38.006 1.00 51.16 169 PRO A C 1
ATOM 1320 O O . PRO A 1 169 ? 24.612 -2.722 -38.640 1.00 51.16 169 PRO A O 1
ATOM 1323 N N . SER A 1 170 ? 26.871 -2.632 -38.525 1.00 51.25 170 SER A N 1
ATOM 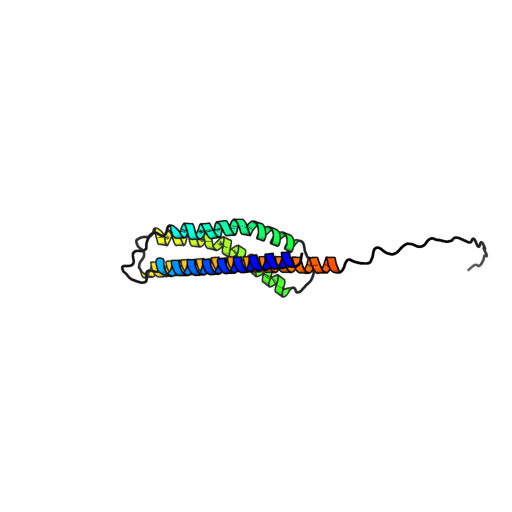1324 C CA . SER A 1 170 ? 27.227 -2.305 -39.931 1.00 51.25 170 SER A CA 1
ATOM 1325 C C . SER A 1 170 ? 27.545 -0.840 -40.296 1.00 51.25 170 SER A C 1
ATOM 1327 O O . SER A 1 170 ? 27.077 -0.355 -41.320 1.00 51.25 170 SER A O 1
ATOM 1329 N N . THR A 1 171 ? 28.399 -0.127 -39.552 1.00 54.53 171 THR A N 1
ATOM 1330 C CA . THR A 1 171 ? 29.137 1.030 -40.136 1.00 54.53 171 THR A CA 1
ATOM 1331 C C . THR A 1 171 ? 30.661 0.956 -39.995 1.00 54.53 171 THR A C 1
ATOM 1333 O O . THR A 1 171 ? 31.364 1.850 -40.454 1.00 54.53 171 THR A O 1
ATOM 1336 N N . LEU A 1 172 ? 31.205 -0.138 -39.454 1.00 53.41 172 LEU A N 1
ATOM 1337 C CA . LEU A 1 172 ? 32.645 -0.422 -39.462 1.00 53.41 172 LEU A CA 1
ATOM 1338 C C . LEU A 1 172 ? 32.972 -1.366 -40.623 1.00 53.41 172 LEU A C 1
ATOM 1340 O O . LEU A 1 172 ? 33.080 -2.575 -40.452 1.00 53.41 172 LEU A O 1
ATOM 1344 N N . GLY A 1 173 ? 33.046 -0.799 -41.823 1.00 51.53 173 GLY A N 1
ATOM 1345 C CA . GLY A 1 173 ? 33.356 -1.537 -43.045 1.00 51.53 173 GLY A CA 1
ATOM 1346 C C . GLY A 1 173 ? 33.370 -0.658 -44.291 1.00 51.53 173 GLY A C 1
ATOM 1347 O O . GLY A 1 173 ? 32.898 -1.087 -45.335 1.00 51.53 173 GLY A O 1
ATOM 1348 N N . VAL A 1 174 ? 33.852 0.583 -44.186 1.00 51.81 174 VAL A N 1
ATOM 1349 C CA . VAL A 1 174 ? 34.266 1.357 -45.362 1.00 51.81 174 VAL A CA 1
ATOM 1350 C C . VAL A 1 174 ? 35.763 1.578 -45.225 1.00 51.81 174 VAL A C 1
ATOM 1352 O O . VAL A 1 174 ? 36.228 2.492 -44.551 1.00 51.81 174 VAL A O 1
ATOM 1355 N N . GLU A 1 175 ? 36.498 0.642 -45.807 1.00 50.44 175 GLU A N 1
ATOM 1356 C CA . GLU A 1 175 ? 37.904 0.766 -46.158 1.00 50.44 175 GLU A CA 1
ATOM 1357 C C . GLU A 1 175 ? 38.064 1.981 -47.096 1.00 50.44 175 GLU A C 1
ATOM 1359 O O . GLU A 1 175 ? 37.436 2.000 -48.160 1.00 50.44 175 GLU A O 1
ATOM 1364 N N . PRO A 1 176 ? 38.837 3.028 -46.747 1.00 49.97 176 PRO A N 1
ATOM 1365 C CA . PRO A 1 176 ? 39.170 4.063 -47.710 1.00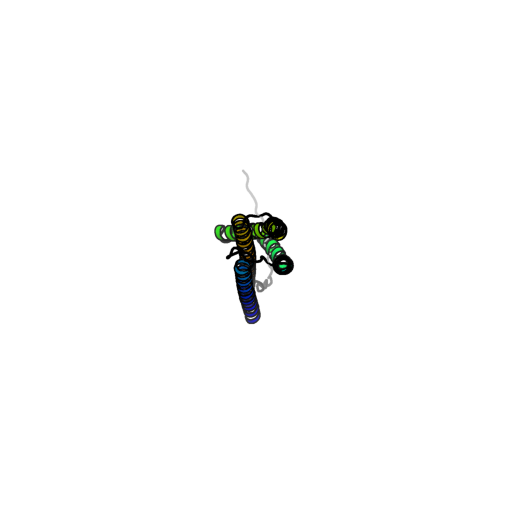 49.97 176 PRO A CA 1
ATOM 1366 C C . PRO A 1 176 ? 40.232 3.495 -4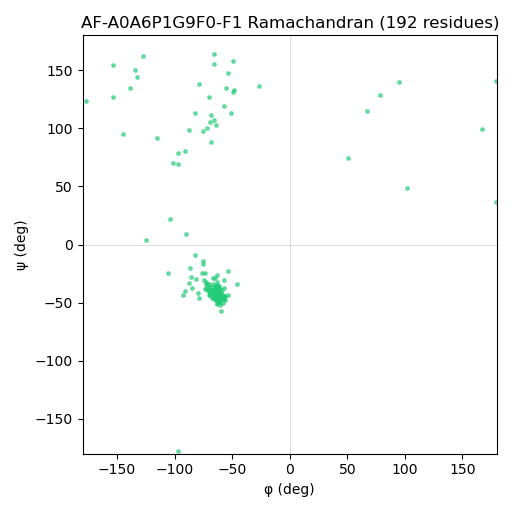8.654 1.00 49.97 176 PRO A C 1
ATOM 1368 O O . PRO A 1 176 ? 41.419 3.452 -48.333 1.00 49.97 176 PRO A O 1
ATOM 1371 N N . ALA A 1 177 ? 39.771 3.020 -49.811 1.00 46.22 177 ALA A N 1
ATOM 1372 C CA . ALA A 1 177 ? 40.624 2.601 -50.910 1.00 46.22 177 ALA A CA 1
ATOM 1373 C C . ALA A 1 177 ? 41.576 3.739 -51.312 1.00 46.22 177 ALA A C 1
ATOM 1375 O O . ALA A 1 177 ? 41.196 4.907 -51.416 1.00 46.22 177 ALA A O 1
ATOM 1376 N N . ALA A 1 178 ? 42.831 3.350 -51.501 1.00 49.12 178 ALA A N 1
ATOM 1377 C CA . ALA A 1 178 ? 43.968 4.185 -51.825 1.00 49.12 178 ALA A CA 1
ATOM 1378 C C . ALA A 1 178 ? 43.760 5.088 -53.057 1.00 49.12 178 ALA A C 1
ATOM 1380 O O . ALA A 1 178 ? 43.130 4.703 -54.044 1.00 49.12 178 ALA A O 1
ATOM 1381 N N . SER A 1 179 ? 44.387 6.268 -53.009 1.00 52.62 179 SER A N 1
ATOM 1382 C CA . SER A 1 179 ? 44.652 7.134 -54.165 1.00 52.62 179 SER A CA 1
ATOM 1383 C C . SER A 1 179 ? 45.281 6.380 -55.341 1.00 52.62 179 SER A C 1
ATOM 1385 O O . SER A 1 179 ? 46.050 5.436 -55.141 1.00 52.62 179 SER A O 1
ATOM 1387 N N . PRO A 1 180 ? 45.142 6.940 -56.553 1.00 53.53 180 PRO A N 1
ATOM 1388 C CA . PRO A 1 180 ? 46.351 7.220 -57.324 1.00 53.53 180 PRO A CA 1
ATOM 1389 C C . PRO A 1 180 ? 46.450 8.676 -57.835 1.00 53.53 180 PRO A C 1
ATOM 1391 O O . PRO A 1 180 ? 45.460 9.407 -57.836 1.00 53.53 180 PRO A O 1
ATOM 1394 N N . PRO A 1 181 ? 47.669 9.107 -58.227 1.00 58.53 181 PRO A N 1
ATOM 1395 C CA . PRO A 1 181 ? 48.040 10.497 -58.496 1.00 58.53 181 PRO A CA 1
ATOM 1396 C C . PRO A 1 181 ? 47.978 10.866 -59.996 1.00 58.53 181 PRO A C 1
ATOM 1398 O O . PRO A 1 181 ? 47.713 10.009 -60.835 1.00 58.53 181 PRO A O 1
ATOM 1401 N N . ALA A 1 182 ? 48.362 12.118 -60.298 1.00 44.88 182 ALA A N 1
ATOM 1402 C CA . ALA A 1 182 ? 48.565 12.758 -61.616 1.00 44.88 182 ALA A CA 1
ATOM 1403 C C . ALA A 1 182 ? 47.339 13.549 -62.137 1.00 44.88 182 ALA A C 1
ATOM 1405 O O . ALA A 1 182 ? 46.208 13.135 -61.955 1.00 44.88 182 ALA A O 1
ATOM 1406 N N . ALA A 1 183 ? 47.457 14.720 -62.767 1.00 46.97 183 ALA A N 1
ATOM 1407 C CA . ALA A 1 183 ? 48.604 15.372 -63.380 1.00 46.97 183 ALA A CA 1
ATOM 1408 C C . ALA A 1 183 ? 48.428 16.904 -63.397 1.00 46.97 183 ALA A C 1
ATOM 1410 O O . ALA A 1 183 ? 47.316 17.427 -63.439 1.00 46.97 183 ALA A O 1
ATOM 1411 N N . LEU A 1 184 ? 49.568 17.594 -63.423 1.00 49.72 184 LEU A N 1
ATOM 1412 C CA . LEU A 1 184 ? 49.738 18.972 -63.875 1.00 49.72 184 LEU A CA 1
ATOM 1413 C C . LEU A 1 184 ? 49.062 19.204 -65.236 1.00 49.72 184 LEU A C 1
ATOM 1415 O O . LEU A 1 184 ? 49.329 18.473 -66.188 1.00 49.72 184 LEU A O 1
ATOM 1419 N N . THR A 1 185 ? 48.292 20.282 -65.379 1.00 53.94 185 THR A N 1
ATOM 1420 C CA . THR A 1 185 ? 48.189 20.993 -66.663 1.00 53.94 185 THR A CA 1
ATOM 1421 C C . THR A 1 185 ? 48.035 22.488 -66.411 1.00 53.94 185 THR A C 1
ATOM 1423 O O . THR A 1 185 ? 46.966 23.023 -66.141 1.00 53.94 185 THR A O 1
ATOM 1426 N N . GLU A 1 186 ? 49.189 23.129 -66.469 1.00 49.25 186 GLU A N 1
ATOM 1427 C CA . GLU A 1 186 ? 49.430 24.525 -66.789 1.00 49.25 186 GLU A CA 1
ATOM 1428 C C . GLU A 1 186 ? 48.688 24.938 -68.079 1.00 49.25 186 GLU A C 1
ATOM 1430 O O . GLU A 1 186 ? 48.810 24.246 -69.090 1.00 49.25 186 GLU A O 1
ATOM 1435 N N . ARG A 1 187 ? 47.952 26.062 -68.069 1.00 49.94 187 ARG A N 1
ATOM 1436 C CA . ARG A 1 187 ? 47.975 27.078 -69.145 1.00 49.94 187 ARG A CA 1
ATOM 1437 C C . ARG A 1 187 ? 47.098 28.294 -68.838 1.00 49.94 187 ARG A C 1
ATOM 1439 O O . ARG A 1 187 ? 45.894 28.198 -68.626 1.00 49.94 187 ARG A O 1
ATOM 1446 N N . ALA A 1 188 ? 47.771 29.438 -68.871 1.00 52.69 188 ALA A N 1
ATOM 1447 C CA . ALA A 1 188 ? 47.243 30.788 -68.957 1.00 52.69 188 ALA A CA 1
ATOM 1448 C C . ALA A 1 188 ? 46.529 31.064 -70.296 1.00 52.69 188 ALA A C 1
ATOM 1450 O O . ALA A 1 188 ? 46.749 30.329 -71.256 1.00 52.69 188 ALA A O 1
ATOM 1451 N N . ILE A 1 189 ? 45.732 32.144 -70.322 1.00 54.31 189 ILE A N 1
ATOM 1452 C CA . ILE A 1 189 ? 45.415 33.117 -71.404 1.00 54.31 189 ILE A CA 1
ATOM 1453 C C . ILE A 1 189 ? 44.193 33.899 -70.868 1.00 54.31 189 ILE A C 1
ATOM 1455 O O . ILE A 1 189 ? 43.142 33.317 -70.634 1.00 54.31 189 ILE A O 1
ATOM 1459 N N . ASP A 1 190 ? 44.359 35.100 -70.316 1.00 50.16 190 ASP A N 1
ATOM 1460 C CA . ASP A 1 190 ? 44.529 36.413 -70.964 1.00 50.16 190 ASP A CA 1
ATOM 1461 C C . ASP A 1 190 ? 43.219 37.056 -71.486 1.00 50.16 190 ASP A C 1
ATOM 1463 O O . ASP A 1 190 ? 42.475 36.474 -72.268 1.00 50.16 190 ASP A O 1
ATOM 1467 N N . ASN A 1 191 ? 43.045 38.319 -71.070 1.00 47.12 191 ASN A N 1
ATOM 1468 C CA . ASN A 1 191 ? 42.348 39.431 -71.726 1.00 47.12 191 ASN A CA 1
ATOM 1469 C C . ASN A 1 191 ? 40.812 39.422 -71.929 1.00 47.12 191 ASN A C 1
ATOM 1471 O O . ASN A 1 191 ? 40.292 38.797 -72.847 1.00 47.12 191 ASN A O 1
ATOM 1475 N N . ARG A 1 192 ? 40.103 40.361 -71.273 1.00 53.00 192 ARG A N 1
ATOM 1476 C CA . ARG A 1 192 ? 39.773 41.684 -71.864 1.00 53.00 192 ARG A CA 1
ATOM 1477 C C . ARG A 1 192 ? 38.943 42.585 -70.937 1.00 53.00 192 ARG A C 1
ATOM 1479 O O . ARG A 1 192 ? 37.992 42.161 -70.297 1.00 53.00 192 ARG A O 1
ATOM 1486 N N . ARG A 1 193 ? 39.325 43.864 -70.995 1.00 56.38 193 ARG A N 1
ATOM 1487 C CA . ARG A 1 193 ? 38.605 45.108 -70.671 1.00 56.38 193 ARG A CA 1
ATOM 1488 C C . A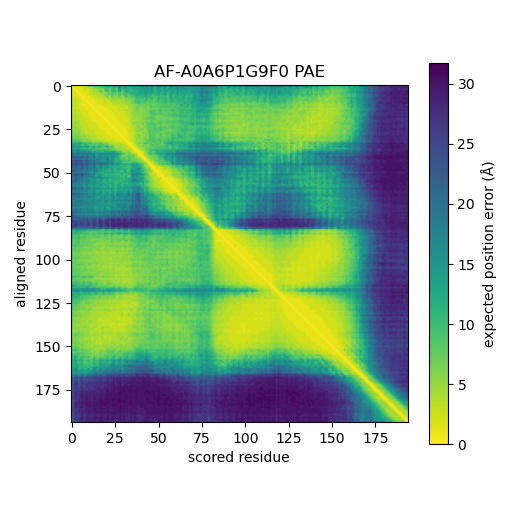RG A 1 193 ? 37.073 45.054 -70.803 1.00 56.38 193 ARG A C 1
ATOM 1490 O O . ARG A 1 193 ? 36.583 44.725 -71.882 1.00 56.38 193 ARG A O 1
ATOM 1497 N N . SER A 1 194 ? 36.390 45.627 -69.813 1.00 60.72 194 SER A N 1
ATOM 1498 C CA . SER A 1 194 ? 35.525 46.813 -69.976 1.00 60.72 194 SER A CA 1
ATOM 1499 C C . SER A 1 194 ? 35.287 47.466 -68.623 1.00 60.72 194 SER A C 1
ATOM 1501 O O . SER A 1 194 ? 34.844 46.720 -67.722 1.00 60.72 194 SER A O 1
#

Organism: NCBI:txid2686014

Solvent-accessible surface area (backbone atoms only — not comparable to full-atom values): 11645 Å² total; per-residue (Å²): 108,71,69,59,52,54,50,53,52,50,52,50,53,52,50,50,50,54,47,51,53,49,51,52,50,51,52,52,51,45,56,66,60,58,37,64,89,46,95,86,54,76,73,70,84,62,69,57,57,61,55,63,50,46,54,55,49,54,52,43,59,62,44,45,61,56,51,53,54,52,54,57,53,58,73,70,59,88,69,95,73,64,74,64,65,55,47,51,52,51,51,51,43,52,51,18,53,50,44,51,64,49,47,54,72,52,45,54,58,52,51,49,48,70,74,65,53,84,86,60,52,73,70,56,47,36,51,52,39,49,51,50,51,52,52,50,51,50,36,52,50,26,49,50,51,39,53,51,52,52,51,55,49,55,53,49,53,58,52,53,56,49,53,57,57,69,68,66,75,88,82,89,80,76,79,83,76,77,84,85,85,88,77,91,78,89,79,88,84,84,89,80,91,132

Sequence (194 aa):
MERDMQKHKRTAIVSLFFFLLSSVTILAVQMAIRIPWKPDWRITKSWWCFLYLSVPAIVWCGSLCGVISVLISDVHEKRATSDVADAIRKYLGISSLLLIAVLPLVLIPLGAVLDHKKNLSLTQTQVLAGIECALLGLFFLAFSSLVVICLLSGLSYKTNSFQINVRAPSTLGVEPAASPPAALTERAIDNRRS

Secondary structure (DSSP, 8-state):
-HHHHHHHHHHHHHHHHHHHHHHHHHHHHHHHHHS--STT------THHHHHHHHHHHHHHHHHHHHHHHHHHHHH----S-HHHHHHHHHHHHHHHHHHHHHHHHHHHHHHHHHH-TT--HHHHHHHHHHHHHHHHHHHHHHHHHHHHHHHHHHHHHHHHHHHHHT--S-S----PPP---------------

Mean predicted aligned error: 13.63 Å